Protein AF-A0A7W1I1T2-F1 (afdb_monomer)

Secondary structure (DSSP, 8-state):
---SEEEEEEEEEE-SSEEEEEEEEEEEEETTEEEEEEEEEEEE-SGGGTT-EES-TTS--SHHHHHHH-----EEEEEEEEEEEEEEEETTEEEEEEEEEEEEEE--SSSEEEETTTTEEEESS-EEEEEEEEEEEEEEEETTEEEEEEEEEEEEEETTEEEEEEEEEEEEEEEEESSEETTEET-EEEEEEEEEEE-TTTTT-EEEEEEEE----

Radius of gyration: 18.9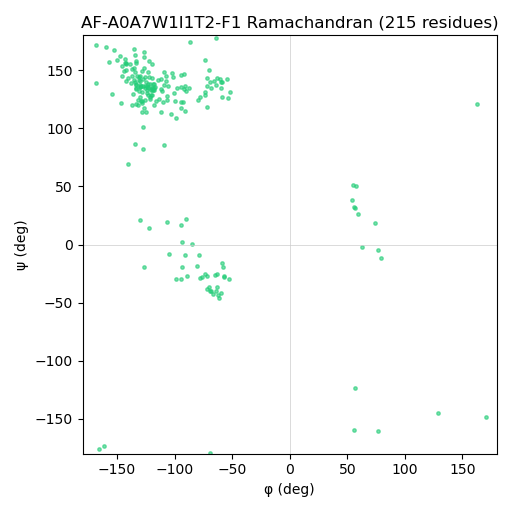3 Å; Cα contacts (8 Å, |Δi|>4): 583; chains: 1; bounding box: 47×33×50 Å

pLDDT: mean 91.53, std 9.18, range [51.97, 98.62]

Structure (mmCIF, N/CA/C/O backbone):
data_AF-A0A7W1I1T2-F1
#
_entry.id   AF-A0A7W1I1T2-F1
#
loop_
_atom_site.group_PDB
_atom_site.id
_atom_site.type_symbol
_atom_site.label_atom_id
_atom_site.label_alt_id
_atom_site.label_comp_id
_atom_site.label_asym_id
_atom_site.label_entity_id
_atom_site.label_seq_id
_atom_site.pdbx_PDB_ins_code
_atom_site.Cartn_x
_atom_site.Cartn_y
_atom_site.Cartn_z
_atom_site.occupancy
_atom_site.B_iso_or_equiv
_atom_site.auth_seq_id
_atom_site.auth_comp_id
_atom_site.auth_asym_id
_atom_site.auth_atom_id
_atom_site.pdbx_PDB_model_num
ATOM 1 N N . MET A 1 1 ? -16.609 -8.086 18.851 1.00 52.53 1 MET A N 1
ATOM 2 C CA . MET A 1 1 ? -15.734 -8.808 17.906 1.00 52.53 1 MET A CA 1
ATOM 3 C C . MET A 1 1 ? -16.597 -9.854 17.217 1.00 52.53 1 MET A C 1
ATOM 5 O O . MET A 1 1 ? -17.562 -10.270 17.841 1.00 52.53 1 MET A O 1
ATOM 9 N N . ARG A 1 2 ? -16.369 -10.168 15.937 1.00 54.84 2 ARG A N 1
ATOM 10 C CA . ARG A 1 2 ? -17.121 -11.233 15.249 1.00 54.84 2 ARG A CA 1
ATOM 11 C C . ARG A 1 2 ? -16.368 -12.558 15.388 1.00 54.84 2 ARG A C 1
ATOM 13 O O . ARG A 1 2 ? -15.137 -12.544 15.439 1.00 54.84 2 ARG A O 1
ATOM 20 N N . ASP A 1 3 ? -17.129 -13.643 15.465 1.00 74.62 3 ASP A N 1
ATOM 21 C CA . ASP A 1 3 ? -16.629 -15.017 15.522 1.00 74.62 3 ASP A CA 1
ATOM 22 C C . ASP A 1 3 ? -15.993 -15.448 14.196 1.00 74.62 3 ASP A C 1
ATOM 24 O O . ASP A 1 3 ? -15.918 -14.667 13.234 1.00 74.62 3 ASP A O 1
ATOM 28 N N . ALA A 1 4 ? -15.524 -16.697 14.167 1.00 84.94 4 ALA A N 1
ATOM 29 C CA . ALA A 1 4 ? -14.904 -17.278 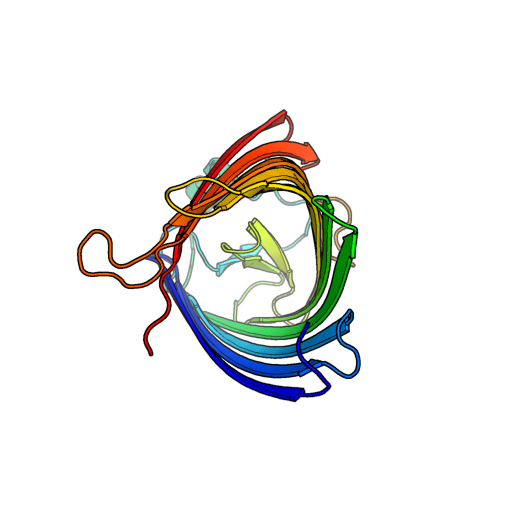12.996 1.00 84.94 4 ALA A CA 1
ATOM 30 C C . ALA A 1 4 ? -15.811 -17.164 11.769 1.00 84.94 4 ALA A C 1
ATOM 32 O O . ALA A 1 4 ? -16.977 -17.561 11.801 1.00 84.94 4 ALA A O 1
ATOM 33 N N . HIS A 1 5 ? -15.288 -16.586 10.692 1.00 89.00 5 HIS A N 1
ATOM 34 C CA . HIS A 1 5 ? -16.058 -16.371 9.475 1.00 89.00 5 HIS A CA 1
ATOM 35 C C . HIS A 1 5 ? -15.186 -16.458 8.232 1.00 89.00 5 HIS A C 1
ATOM 37 O O . HIS A 1 5 ? -13.959 -16.361 8.287 1.00 89.00 5 HIS A O 1
ATOM 43 N N . ILE A 1 6 ? -15.868 -16.643 7.107 1.00 93.50 6 ILE A N 1
ATOM 44 C CA . ILE A 1 6 ? -15.289 -16.616 5.774 1.00 93.50 6 ILE A CA 1
ATOM 45 C C . ILE A 1 6 ? -16.004 -15.513 5.004 1.00 93.50 6 ILE A C 1
ATOM 47 O O . ILE A 1 6 ? -17.233 -15.417 5.034 1.00 93.50 6 ILE A O 1
ATOM 51 N N . ALA A 1 7 ? -15.233 -14.676 4.329 1.00 93.50 7 ALA A N 1
ATOM 52 C CA . ALA A 1 7 ? -15.727 -13.638 3.447 1.00 93.50 7 ALA A CA 1
ATOM 53 C C . ALA A 1 7 ? -15.062 -13.767 2.079 1.00 93.50 7 ALA A C 1
ATOM 55 O O . ALA A 1 7 ? -13.936 -14.240 1.947 1.00 93.50 7 ALA A O 1
ATOM 56 N N . THR A 1 8 ? -15.770 -13.330 1.048 1.00 95.50 8 THR A N 1
ATOM 57 C CA . THR A 1 8 ? -15.224 -13.203 -0.301 1.00 95.50 8 THR A CA 1
ATOM 58 C C . THR A 1 8 ? -15.622 -11.850 -0.855 1.00 95.50 8 THR A C 1
ATOM 60 O O . THR A 1 8 ? -16.606 -11.249 -0.410 1.00 95.50 8 THR A O 1
ATOM 63 N N . GLY A 1 9 ? -14.854 -11.346 -1.810 1.00 94.06 9 GLY A N 1
ATOM 64 C CA . GLY A 1 9 ? -15.190 -10.080 -2.428 1.00 94.06 9 GLY A CA 1
ATOM 65 C C . GLY A 1 9 ? -14.394 -9.781 -3.677 1.00 94.06 9 GLY A C 1
ATOM 66 O O . GLY A 1 9 ? -13.442 -10.474 -4.037 1.00 94.06 9 GLY A O 1
ATOM 67 N N . ILE A 1 10 ? -14.826 -8.706 -4.326 1.00 93.38 10 ILE A N 1
ATOM 68 C CA . ILE A 1 10 ? -14.189 -8.134 -5.503 1.00 93.38 10 ILE A CA 1
ATOM 69 C C . ILE A 1 10 ? -13.757 -6.716 -5.138 1.00 93.38 10 ILE A C 1
ATOM 71 O O . ILE A 1 10 ? -14.481 -5.989 -4.457 1.00 93.38 10 ILE A O 1
ATOM 75 N N . ALA A 1 11 ? -12.564 -6.334 -5.569 1.00 91.12 11 ALA A N 1
ATOM 76 C CA . ALA A 1 11 ? -12.034 -4.987 -5.464 1.00 91.12 11 ALA A CA 1
ATOM 77 C C . ALA A 1 11 ? -11.655 -4.489 -6.857 1.00 91.12 11 ALA A C 1
ATOM 79 O O . ALA A 1 11 ? -11.233 -5.261 -7.712 1.00 91.12 11 ALA A O 1
ATOM 80 N N . ASN A 1 12 ? -11.772 -3.191 -7.094 1.00 90.31 12 ASN A N 1
ATOM 81 C CA . ASN A 1 12 ? -11.319 -2.585 -8.334 1.00 90.31 12 ASN A CA 1
ATOM 82 C C . ASN A 1 12 ? -10.663 -1.236 -8.052 1.00 90.31 12 ASN A C 1
ATOM 84 O O . ASN A 1 12 ? -11.103 -0.483 -7.186 1.00 90.31 12 ASN A O 1
ATOM 88 N N . ALA A 1 13 ? -9.615 -0.933 -8.805 1.00 89.94 13 ALA A N 1
ATOM 89 C CA . ALA A 1 13 ? -8.967 0.365 -8.808 1.00 89.94 13 ALA A CA 1
ATOM 90 C C . ALA A 1 13 ? -8.845 0.833 -10.255 1.00 89.94 13 ALA A C 1
ATOM 92 O O . ALA A 1 13 ? -8.278 0.135 -11.094 1.00 89.94 13 ALA A O 1
ATOM 93 N N . LEU A 1 14 ? -9.392 2.009 -10.542 1.00 90.94 14 LEU A N 1
ATOM 94 C CA . LEU A 1 14 ? -9.257 2.661 -11.834 1.00 90.94 14 LEU A CA 1
ATOM 95 C C . LEU A 1 14 ? -8.541 3.985 -11.616 1.00 90.94 14 LEU A C 1
ATOM 97 O O . LEU A 1 14 ? -9.015 4.846 -10.876 1.00 90.94 14 LEU A O 1
ATOM 101 N N . THR A 1 15 ? -7.396 4.131 -12.261 1.00 86.88 15 THR A N 1
ATOM 102 C CA . THR A 1 15 ? -6.656 5.382 -12.325 1.00 86.88 15 THR A CA 1
ATOM 103 C C . THR A 1 15 ? -6.380 5.706 -13.786 1.00 86.88 15 THR A C 1
ATOM 105 O O . THR A 1 15 ? -6.477 4.830 -14.648 1.00 86.88 15 THR A O 1
ATOM 108 N N . PRO A 1 16 ? -5.978 6.945 -14.095 1.00 86.06 16 PRO A N 1
ATOM 109 C CA . PRO A 1 16 ? -5.529 7.268 -15.437 1.00 86.06 16 PRO A CA 1
ATOM 110 C C . PRO A 1 16 ? -4.347 6.423 -15.930 1.00 86.06 16 PRO A C 1
ATOM 112 O O . PRO A 1 16 ? -4.150 6.389 -17.134 1.00 86.06 16 PRO A O 1
ATOM 115 N N . ALA A 1 17 ? -3.579 5.767 -15.046 1.00 84.88 17 ALA A N 1
ATOM 116 C CA . ALA A 1 17 ? -2.405 4.946 -15.374 1.00 84.88 17 ALA A CA 1
ATOM 117 C C . ALA A 1 17 ? -2.717 3.444 -15.532 1.00 84.88 17 ALA A C 1
ATOM 119 O O . ALA A 1 17 ? -2.029 2.741 -16.278 1.00 84.88 17 ALA A O 1
ATOM 120 N N . GLN A 1 18 ? -3.732 2.937 -14.823 1.00 90.81 18 GLN A N 1
ATOM 121 C CA . GLN A 1 18 ? -4.077 1.516 -14.832 1.00 90.81 18 GLN A CA 1
ATOM 122 C C . GLN A 1 18 ? -5.531 1.234 -14.437 1.00 90.81 18 GLN A C 1
ATOM 124 O O . GLN A 1 18 ? -6.149 1.973 -13.669 1.00 90.81 18 GLN A O 1
ATOM 129 N N . ALA A 1 19 ? -6.030 0.081 -14.878 1.00 93.44 19 ALA A N 1
ATOM 130 C CA . ALA A 1 19 ? -7.180 -0.594 -14.292 1.00 93.44 19 ALA A CA 1
ATOM 131 C C . ALA A 1 19 ? -6.726 -1.883 -13.602 1.00 93.44 19 ALA A C 1
ATOM 133 O O . ALA A 1 19 ? -6.024 -2.695 -14.198 1.00 93.44 19 ALA A O 1
ATOM 134 N N . ARG A 1 20 ? -7.167 -2.100 -12.365 1.00 94.25 20 ARG A N 1
ATOM 135 C CA . ARG A 1 20 ? -6.939 -3.318 -11.584 1.00 94.25 20 ARG A CA 1
ATOM 136 C C . ARG A 1 20 ? -8.271 -3.860 -11.103 1.00 94.25 20 ARG A C 1
ATOM 138 O O . ARG A 1 20 ? -9.092 -3.097 -10.595 1.00 94.25 20 ARG A O 1
ATOM 145 N N . VAL A 1 21 ? -8.471 -5.164 -11.242 1.00 95.75 21 VAL A N 1
ATOM 146 C CA . VAL A 1 21 ? -9.645 -5.875 -10.725 1.00 95.75 21 VAL A CA 1
ATOM 147 C C . VAL A 1 21 ? -9.138 -7.073 -9.949 1.00 95.75 21 VAL A C 1
ATOM 149 O O . VAL A 1 21 ? -8.340 -7.836 -10.470 1.00 95.75 21 VAL A O 1
ATOM 152 N N . GLY A 1 22 ? -9.573 -7.209 -8.706 1.00 94.75 22 GLY A N 1
ATOM 153 C CA . GLY A 1 22 ? -9.071 -8.183 -7.758 1.00 94.75 22 GLY A CA 1
ATOM 154 C C . GLY A 1 22 ? -10.178 -9.016 -7.150 1.00 94.75 22 GLY A C 1
ATOM 155 O O . GLY A 1 22 ? -11.211 -8.475 -6.764 1.00 94.75 22 GLY A O 1
ATOM 156 N N . GLY A 1 23 ? -9.962 -10.321 -7.047 1.00 97.44 23 GLY A N 1
ATOM 157 C CA . GLY A 1 23 ? -10.802 -11.228 -6.270 1.00 97.44 23 GLY A CA 1
ATOM 158 C C . GLY A 1 23 ? -10.067 -11.664 -5.011 1.00 97.44 23 GLY A C 1
ATOM 159 O O . GLY A 1 23 ? -8.860 -11.909 -5.056 1.00 97.44 23 GLY A O 1
ATOM 160 N N . TRP A 1 24 ? -10.775 -11.771 -3.890 1.00 98.12 24 TRP A N 1
ATOM 161 C CA . TRP A 1 24 ? -10.174 -12.205 -2.632 1.00 98.12 24 TRP A CA 1
ATOM 162 C C . TRP A 1 24 ? -11.097 -13.095 -1.804 1.00 98.12 24 TRP A C 1
ATOM 164 O O . TRP A 1 24 ? -12.326 -13.027 -1.891 1.00 98.12 24 TRP A O 1
ATOM 174 N N . VAL A 1 25 ? -10.459 -13.907 -0.966 1.00 97.62 25 VAL A N 1
ATOM 175 C CA . VAL A 1 25 ? -11.069 -14.705 0.096 1.00 97.62 25 VAL A CA 1
ATOM 176 C C . VAL A 1 25 ? -10.396 -14.318 1.405 1.00 97.62 25 VAL A C 1
ATOM 178 O O . VAL A 1 25 ? -9.177 -14.180 1.468 1.00 97.62 25 VAL A O 1
ATOM 181 N N . GLU A 1 26 ? -11.185 -14.124 2.450 1.00 97.38 26 GLU A N 1
ATOM 182 C CA . GLU A 1 26 ? -10.720 -13.824 3.797 1.00 97.38 26 GLU A CA 1
ATOM 183 C C . GLU A 1 26 ? -11.283 -14.855 4.762 1.00 97.38 26 GLU A C 1
ATOM 185 O O . GLU A 1 26 ? -12.475 -15.159 4.737 1.00 97.38 26 GLU A O 1
ATOM 190 N N . VAL A 1 27 ? -10.414 -15.389 5.612 1.00 96.62 27 VAL A N 1
ATOM 191 C CA . VAL A 1 27 ? -10.786 -16.275 6.708 1.00 96.62 27 VAL A CA 1
ATOM 192 C C . VAL A 1 27 ? -10.332 -15.627 8.001 1.00 96.62 27 VAL A C 1
ATOM 194 O O . VAL A 1 27 ? -9.163 -15.273 8.149 1.00 96.62 27 VAL A O 1
ATOM 197 N N . SER A 1 28 ? -11.244 -15.517 8.955 1.00 95.44 28 SER A N 1
ATOM 198 C CA . SER A 1 28 ? -10.946 -15.036 10.299 1.00 95.44 28 SER A CA 1
ATOM 199 C C . SER A 1 28 ? -11.047 -16.206 11.263 1.00 95.44 28 SER A C 1
ATOM 201 O O . SER A 1 28 ? -12.119 -16.421 11.815 1.00 95.44 28 SER A O 1
ATOM 203 N N . PRO A 1 29 ? -9.998 -17.021 11.461 1.00 88.19 29 PRO A N 1
ATOM 204 C CA . PRO A 1 29 ? -10.074 -18.166 12.372 1.00 88.19 29 PRO A CA 1
ATOM 205 C C . PRO A 1 29 ? -10.285 -17.739 13.831 1.00 88.19 29 PRO A C 1
ATOM 207 O O . PRO A 1 29 ? -10.842 -18.490 14.626 1.00 88.19 29 PRO A O 1
ATOM 210 N N . LEU A 1 30 ? -9.841 -16.528 14.182 1.00 90.62 30 LEU A N 1
ATOM 211 C CA . LEU A 1 30 ? -9.947 -15.935 15.510 1.00 90.62 30 LEU A CA 1
ATOM 212 C C . LEU A 1 30 ? -10.403 -14.483 15.370 1.00 90.62 30 LEU A C 1
ATOM 214 O O . LEU A 1 30 ? -10.044 -13.806 14.414 1.00 90.62 30 LEU A O 1
ATOM 218 N N . SER A 1 31 ? -11.091 -13.940 16.374 1.00 88.56 31 SER A N 1
ATOM 219 C CA . SER A 1 31 ? -11.519 -12.531 16.376 1.00 88.56 31 SER A CA 1
ATOM 220 C C . SER A 1 31 ? -10.387 -11.495 16.259 1.00 88.56 31 SER A C 1
ATOM 222 O O . SER A 1 31 ? -10.660 -10.318 16.012 1.00 88.56 31 SER A O 1
ATOM 224 N N . ILE A 1 32 ? -9.141 -11.912 16.494 1.00 93.31 32 ILE A N 1
ATOM 225 C CA . ILE A 1 32 ? -7.938 -11.070 16.460 1.00 93.31 32 ILE A CA 1
ATOM 226 C C . ILE A 1 32 ? -7.087 -11.282 15.206 1.00 93.31 32 ILE A C 1
ATOM 228 O O . ILE A 1 32 ? -6.125 -10.542 15.024 1.00 93.31 32 ILE A O 1
ATOM 232 N N . LEU A 1 33 ? -7.392 -12.285 14.378 1.00 95.88 33 LEU A N 1
ATOM 233 C CA . LEU A 1 33 ? -6.585 -12.663 13.223 1.00 95.88 33 LEU A CA 1
ATOM 234 C C . LEU A 1 33 ? -7.484 -12.859 12.008 1.00 95.88 33 LEU A C 1
ATOM 236 O O . LEU A 1 33 ? -8.317 -13.762 12.001 1.00 95.88 33 LEU A O 1
ATOM 240 N N . ASP A 1 34 ? -7.220 -12.081 10.966 1.00 96.81 34 ASP A N 1
ATOM 241 C CA . ASP A 1 34 ? -7.758 -12.321 9.632 1.00 96.81 34 ASP A CA 1
ATOM 242 C C . ASP A 1 34 ? -6.628 -12.724 8.698 1.00 96.81 34 ASP A C 1
ATOM 244 O O . ASP A 1 34 ? -5.526 -12.184 8.779 1.00 96.81 34 ASP A O 1
ATOM 248 N N . ILE A 1 35 ? -6.901 -13.646 7.788 1.00 97.88 35 ILE A N 1
ATOM 249 C CA . ILE A 1 35 ? -5.985 -14.039 6.724 1.00 97.88 35 ILE A CA 1
ATOM 250 C C . ILE A 1 35 ? -6.728 -13.857 5.412 1.00 97.88 35 ILE A C 1
ATOM 252 O O . ILE A 1 35 ? -7.698 -14.565 5.137 1.00 97.88 35 ILE A O 1
ATOM 256 N N . ARG A 1 36 ? -6.266 -12.912 4.594 1.00 98.00 36 ARG A N 1
ATOM 257 C CA . ARG A 1 36 ? -6.806 -12.674 3.256 1.00 98.00 36 ARG A CA 1
ATOM 258 C C . ARG A 1 36 ? -5.853 -13.194 2.195 1.00 98.00 36 ARG A C 1
ATOM 260 O O . ARG A 1 36 ? -4.659 -12.950 2.281 1.00 98.00 36 ARG A O 1
ATOM 267 N N . ALA A 1 37 ? -6.371 -13.859 1.176 1.00 98.44 37 ALA A N 1
ATOM 268 C CA . ALA A 1 37 ? -5.626 -14.207 -0.024 1.00 98.44 37 ALA A CA 1
ATOM 269 C C . ALA A 1 37 ? -6.369 -13.689 -1.253 1.00 98.44 37 ALA A C 1
ATOM 271 O O . ALA A 1 37 ? -7.603 -13.679 -1.277 1.00 98.44 37 ALA A O 1
ATOM 272 N N . GLY A 1 38 ? -5.635 -13.250 -2.270 1.00 97.88 38 GLY A N 1
ATOM 273 C CA . GLY A 1 38 ? -6.258 -12.688 -3.461 1.00 97.88 38 GLY A CA 1
ATOM 274 C C . GLY A 1 38 ? -5.372 -12.675 -4.692 1.00 97.88 38 GLY A C 1
ATOM 275 O O . GLY A 1 38 ? -4.170 -12.950 -4.637 1.00 97.88 38 GLY A O 1
ATOM 276 N N . VAL A 1 39 ? -6.011 -12.354 -5.812 1.00 97.81 39 VAL A N 1
ATOM 277 C CA . VAL A 1 39 ? -5.385 -12.184 -7.121 1.00 97.81 39 VAL A CA 1
ATOM 278 C C . VAL A 1 39 ? -5.940 -10.935 -7.791 1.00 97.81 39 VAL A C 1
ATOM 280 O O . VAL A 1 39 ? -7.154 -10.774 -7.890 1.00 97.81 39 VAL A O 1
ATOM 283 N N . ASP A 1 40 ? -5.040 -10.083 -8.275 1.00 95.94 40 ASP A N 1
ATOM 284 C CA . ASP A 1 40 ? -5.332 -8.771 -8.840 1.00 95.94 40 ASP A CA 1
ATOM 285 C C . ASP A 1 40 ? -4.695 -8.618 -10.236 1.00 95.94 40 ASP A C 1
ATOM 287 O O . ASP A 1 40 ? -3.600 -8.053 -10.375 1.00 95.94 40 ASP A O 1
ATOM 291 N N . PRO A 1 41 ? -5.335 -9.118 -11.309 1.00 96.31 41 PRO A N 1
ATOM 292 C CA . PRO A 1 41 ? -4.967 -8.741 -12.667 1.00 96.31 41 PRO A CA 1
ATOM 293 C C . PRO A 1 41 ? -5.085 -7.225 -12.884 1.00 96.31 41 PRO A C 1
ATOM 295 O O . PRO A 1 41 ? -6.021 -6.561 -12.430 1.00 96.31 41 PRO A O 1
ATOM 298 N N . SER A 1 42 ? -4.115 -6.679 -13.612 1.00 94.44 42 SER A N 1
ATOM 299 C CA . SER A 1 42 ? -3.975 -5.254 -13.904 1.00 94.44 42 SER A CA 1
ATOM 300 C C . SER A 1 42 ? -3.691 -5.034 -15.387 1.00 94.44 42 SER A C 1
ATOM 302 O O . SER A 1 42 ? -2.875 -5.734 -15.985 1.00 94.44 42 SER A O 1
ATOM 304 N N . ALA A 1 43 ? -4.345 -4.041 -15.976 1.00 93.44 43 ALA A N 1
ATOM 305 C CA . ALA A 1 43 ? -4.042 -3.504 -17.292 1.00 93.44 43 ALA A CA 1
ATOM 306 C C . ALA A 1 43 ? -3.450 -2.103 -17.123 1.00 93.44 43 ALA A C 1
ATOM 308 O O . ALA A 1 43 ? -4.080 -1.225 -16.536 1.00 93.44 43 ALA A O 1
ATOM 309 N N . TYR A 1 44 ? -2.247 -1.902 -17.648 1.00 91.12 44 TYR A N 1
ATOM 310 C CA . TYR A 1 44 ? -1.543 -0.625 -17.636 1.00 91.12 44 TYR A CA 1
ATOM 311 C C . TYR A 1 44 ? -1.749 0.072 -18.973 1.00 91.12 44 TYR A C 1
ATOM 313 O O . TYR A 1 44 ? -1.622 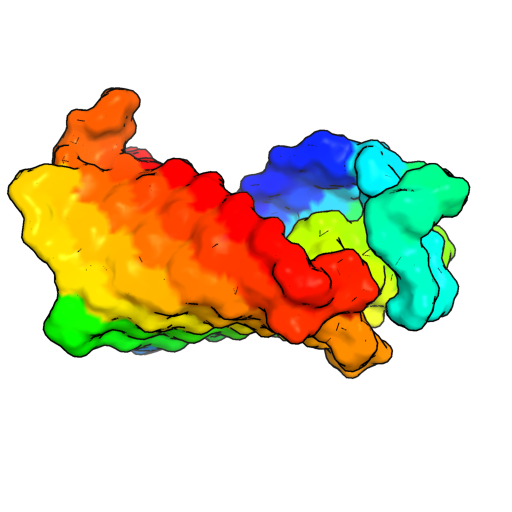-0.551 -20.030 1.00 91.12 44 TYR A O 1
ATOM 321 N N . PHE A 1 45 ? -2.057 1.364 -18.931 1.00 89.19 45 PHE A N 1
ATOM 322 C CA . PHE A 1 45 ? -2.399 2.131 -20.129 1.00 89.19 45 PHE A CA 1
ATOM 323 C C . PHE A 1 45 ? -1.181 2.796 -20.792 1.00 89.19 45 PHE A C 1
ATOM 325 O O . PHE A 1 45 ? -1.302 3.311 -21.898 1.00 89.19 45 PHE A O 1
ATOM 332 N N . GLY A 1 46 ? -0.008 2.776 -20.144 1.00 79.12 46 GLY A N 1
ATOM 333 C CA . GLY A 1 46 ? 1.215 3.452 -20.609 1.00 79.12 46 GLY A CA 1
ATOM 334 C C . GLY A 1 46 ? 1.220 4.971 -20.381 1.00 79.12 46 GLY A C 1
ATOM 335 O O . GLY A 1 46 ? 2.224 5.638 -20.606 1.00 79.12 46 GLY A O 1
ATOM 336 N N . THR A 1 47 ? 0.116 5.529 -19.895 1.00 79.06 47 THR A N 1
ATOM 337 C CA . THR A 1 47 ? -0.017 6.912 -19.422 1.00 79.06 47 THR A CA 1
ATOM 338 C C . THR A 1 47 ? 0.752 7.116 -18.109 1.00 79.06 47 THR A C 1
ATOM 340 O O . THR A 1 47 ? 0.903 6.188 -17.314 1.00 79.06 47 THR A O 1
ATOM 343 N N . PHE A 1 48 ? 1.240 8.339 -17.863 1.00 72.81 48 PHE A N 1
ATOM 344 C CA . PHE A 1 48 ? 2.043 8.698 -16.672 1.00 72.81 48 PHE A CA 1
ATOM 345 C C . PHE A 1 48 ? 3.300 7.839 -16.467 1.00 72.81 48 PHE A C 1
ATOM 347 O O . PHE A 1 48 ? 3.704 7.558 -15.337 1.00 72.81 48 PHE A O 1
ATOM 354 N N . ASN A 1 49 ? 3.896 7.394 -17.572 1.00 78.94 49 ASN A N 1
ATOM 355 C CA . ASN A 1 49 ? 5.070 6.534 -17.585 1.00 78.94 49 ASN 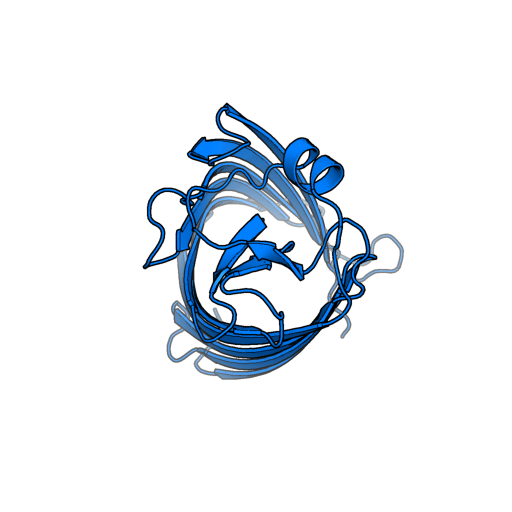A CA 1
ATOM 356 C C . ASN A 1 49 ? 4.900 5.210 -16.808 1.00 78.94 49 ASN A C 1
ATOM 358 O O . ASN A 1 49 ? 5.843 4.670 -16.233 1.00 78.94 49 ASN A O 1
ATOM 362 N N . ALA A 1 50 ? 3.674 4.675 -16.778 1.00 70.88 50 ALA A N 1
ATOM 363 C CA . ALA A 1 50 ? 3.386 3.372 -16.188 1.00 70.88 50 ALA A CA 1
ATOM 364 C C . ALA A 1 50 ? 3.939 2.224 -17.053 1.00 70.88 50 ALA A C 1
ATOM 366 O O . ALA A 1 50 ? 3.888 2.291 -18.281 1.00 70.88 50 ALA A O 1
ATOM 367 N N . LEU A 1 51 ? 4.428 1.154 -16.410 1.00 79.50 51 LEU A N 1
ATOM 368 C CA . LEU A 1 51 ? 5.018 -0.021 -17.075 1.00 79.50 51 LEU A CA 1
ATOM 369 C C . LEU A 1 51 ? 6.235 0.318 -17.961 1.00 79.50 51 LEU A C 1
ATOM 371 O O . LEU A 1 51 ? 6.552 -0.383 -18.919 1.00 79.50 51 LEU A O 1
ATOM 375 N N . GLN A 1 52 ? 6.934 1.406 -17.644 1.00 86.12 52 GLN A N 1
ATOM 376 C CA . GLN A 1 52 ? 8.237 1.710 -18.224 1.00 86.12 52 GLN A CA 1
ATOM 377 C C . GLN A 1 52 ? 9.258 0.658 -17.786 1.00 86.12 52 GLN A C 1
ATOM 379 O O . GLN A 1 52 ? 9.212 0.198 -16.643 1.00 86.12 52 GLN A O 1
ATOM 384 N N . SER A 1 53 ? 10.141 0.261 -18.703 1.00 88.75 53 SER A N 1
ATOM 385 C CA . SER A 1 53 ? 11.105 -0.810 -18.466 1.00 88.75 53 SER A CA 1
ATOM 386 C C . SER A 1 53 ? 12.464 -0.316 -17.981 1.00 88.75 53 SER A C 1
ATOM 388 O O . SER A 1 53 ? 12.950 0.737 -18.403 1.00 88.75 53 SER A O 1
ATOM 390 N N . PHE A 1 54 ? 13.068 -1.133 -17.124 1.00 91.25 54 PHE A N 1
ATOM 391 C CA . PHE A 1 54 ? 14.385 -0.942 -16.525 1.00 91.25 54 PHE A CA 1
ATOM 392 C C . PHE A 1 54 ? 15.176 -2.253 -16.635 1.00 91.25 54 PHE A C 1
ATOM 394 O O . PHE A 1 54 ? 14.591 -3.327 -16.805 1.00 91.25 54 PHE A O 1
ATOM 401 N N . GLU A 1 55 ? 16.495 -2.158 -16.561 1.00 92.81 55 GLU A N 1
ATOM 402 C CA . GLU A 1 55 ? 17.445 -3.269 -16.624 1.00 92.81 55 GLU A CA 1
ATOM 403 C C . GLU A 1 55 ? 17.911 -3.702 -15.220 1.00 92.81 55 GLU A C 1
ATOM 405 O O . GLU A 1 55 ? 18.224 -4.876 -15.013 1.00 92.81 55 GLU A O 1
ATOM 410 N N . ARG A 1 56 ? 17.962 -2.778 -14.247 1.00 91.81 56 ARG A N 1
ATOM 411 C CA . ARG A 1 56 ? 18.491 -2.991 -12.887 1.00 91.81 56 ARG A CA 1
ATOM 412 C C . ARG A 1 56 ? 17.674 -2.252 -11.817 1.00 91.81 56 ARG A C 1
ATOM 414 O O . ARG A 1 56 ? 17.015 -1.257 -12.101 1.00 91.81 56 ARG A O 1
ATOM 421 N N . TYR A 1 57 ? 17.743 -2.735 -10.574 1.00 92.81 57 TYR A N 1
ATOM 422 C CA . TYR A 1 57 ? 16.989 -2.176 -9.443 1.00 92.81 57 TYR A CA 1
ATOM 423 C C . TYR A 1 57 ? 17.520 -0.835 -8.935 1.00 92.81 57 TYR A C 1
ATOM 425 O O . TYR A 1 57 ? 16.746 -0.070 -8.365 1.00 92.81 57 TYR A O 1
ATOM 433 N N . ASP A 1 58 ? 18.808 -0.569 -9.150 1.00 90.50 58 ASP A N 1
ATOM 434 C CA . ASP A 1 58 ? 19.516 0.648 -8.748 1.00 90.50 58 ASP A CA 1
ATOM 435 C C . ASP A 1 58 ? 19.375 1.784 -9.773 1.00 90.50 58 ASP A C 1
ATOM 437 O O . ASP A 1 58 ? 19.953 2.857 -9.599 1.00 90.50 58 ASP A O 1
ATOM 441 N N . GLU A 1 59 ? 18.647 1.556 -10.870 1.00 91.50 59 GLU A N 1
ATOM 442 C CA . GLU A 1 59 ? 18.384 2.608 -11.841 1.00 91.50 59 GLU A CA 1
ATOM 443 C C . GLU A 1 59 ? 17.455 3.674 -11.255 1.00 91.50 59 GLU A C 1
ATOM 445 O O . GLU A 1 59 ? 16.418 3.325 -10.694 1.00 91.50 59 GLU A O 1
ATOM 450 N N . PRO A 1 60 ? 17.761 4.969 -11.439 1.00 90.12 60 PRO A N 1
ATOM 451 C CA . PRO A 1 60 ? 16.869 6.040 -11.019 1.00 90.12 60 PRO A CA 1
ATOM 452 C C . PRO A 1 60 ? 15.493 5.925 -11.697 1.00 90.12 60 PRO A C 1
ATOM 454 O O . PRO A 1 60 ? 15.390 5.797 -12.922 1.00 90.12 60 PRO A O 1
ATOM 457 N N . PHE A 1 61 ? 14.431 5.922 -10.889 1.00 90.44 61 PHE A N 1
ATOM 458 C CA . PHE A 1 61 ? 13.037 5.776 -11.331 1.00 90.44 61 PHE A CA 1
ATOM 459 C C . PHE A 1 61 ? 12.119 6.850 -10.736 1.00 90.44 61 PHE A C 1
ATOM 461 O O . PHE A 1 61 ? 10.891 6.676 -10.683 1.00 90.44 61 PHE A O 1
ATOM 468 N N . ASP A 1 62 ? 12.694 7.970 -10.292 1.00 89.44 62 ASP A N 1
ATOM 469 C CA . ASP A 1 62 ? 11.899 9.095 -9.828 1.00 89.44 62 ASP A CA 1
ATOM 470 C C . ASP A 1 62 ? 11.046 9.683 -10.969 1.00 89.44 62 ASP A C 1
ATOM 472 O O . ASP A 1 62 ? 11.016 9.189 -12.101 1.00 89.44 62 ASP A O 1
ATOM 476 N N . LYS A 1 63 ? 10.232 10.692 -10.661 1.00 87.25 63 LYS A N 1
ATOM 477 C CA . LYS A 1 63 ? 9.342 11.255 -11.676 1.00 87.25 63 LYS A CA 1
ATOM 478 C C . LYS A 1 63 ? 10.123 11.855 -12.851 1.00 87.25 63 LYS A C 1
ATOM 480 O O . LYS A 1 63 ? 9.741 11.606 -13.994 1.00 87.25 63 LYS A O 1
ATOM 485 N N . ASP A 1 64 ? 11.160 12.631 -12.570 1.00 88.6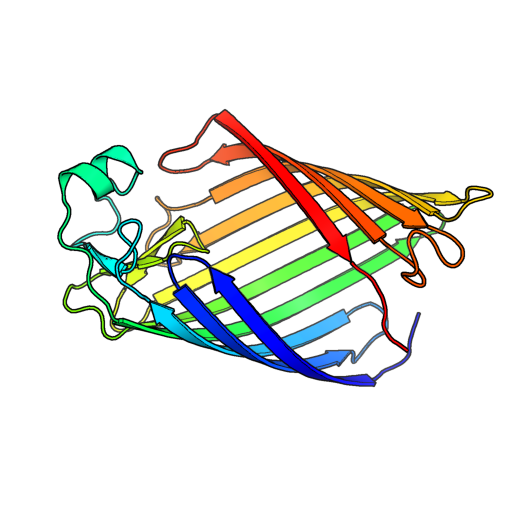9 64 ASP A N 1
ATOM 486 C CA . ASP A 1 64 ? 11.879 13.394 -13.583 1.00 88.69 64 ASP A CA 1
ATOM 487 C C . ASP A 1 64 ? 12.702 12.443 -14.467 1.00 88.69 64 ASP A C 1
ATOM 489 O O . ASP A 1 64 ? 12.686 12.575 -15.693 1.00 88.69 64 ASP A O 1
ATOM 493 N N . ASP A 1 65 ? 13.300 11.400 -13.880 1.00 89.31 65 ASP A N 1
ATOM 494 C CA . ASP A 1 65 ? 13.998 10.336 -14.612 1.00 89.31 65 ASP A CA 1
ATOM 495 C C . ASP A 1 65 ? 13.065 9.553 -15.539 1.00 89.31 65 ASP A C 1
ATOM 497 O O . ASP A 1 65 ? 13.395 9.260 -16.696 1.00 89.31 65 ASP A O 1
ATOM 501 N N . ARG A 1 66 ? 11.867 9.211 -15.048 1.00 89.38 66 ARG A N 1
ATOM 502 C CA . ARG A 1 66 ? 10.863 8.487 -15.838 1.00 89.38 66 ARG A CA 1
ATOM 503 C C . ARG A 1 66 ? 10.342 9.329 -16.992 1.00 89.38 66 ARG A C 1
ATOM 505 O O . ARG A 1 66 ? 10.222 8.814 -18.110 1.00 89.38 66 ARG A O 1
ATOM 512 N N . ASP A 1 67 ? 10.074 10.606 -16.733 1.00 87.25 67 ASP A N 1
ATOM 513 C CA . ASP A 1 67 ? 9.628 11.571 -17.736 1.00 87.25 67 ASP A CA 1
ATOM 514 C C . ASP A 1 67 ? 10.711 11.793 -18.808 1.00 87.25 67 ASP A C 1
ATOM 516 O O . ASP A 1 67 ? 10.389 11.802 -19.998 1.00 87.25 67 ASP A O 1
ATOM 520 N N . ALA A 1 68 ? 11.990 11.862 -18.419 1.00 87.12 68 ALA A N 1
ATOM 521 C CA . ALA A 1 68 ? 13.118 11.997 -19.342 1.00 87.12 68 ALA A CA 1
ATOM 522 C C . ALA A 1 68 ? 13.372 10.735 -20.186 1.00 87.12 68 ALA A C 1
ATOM 524 O O . ALA A 1 68 ? 13.664 10.834 -21.379 1.00 87.12 68 ALA A O 1
ATOM 525 N N . ARG A 1 69 ? 13.248 9.538 -19.595 1.00 87.00 69 ARG A N 1
ATOM 526 C CA . ARG A 1 69 ? 13.460 8.260 -20.300 1.00 87.00 69 ARG A CA 1
ATOM 527 C C . ARG A 1 69 ? 12.350 7.967 -21.314 1.00 87.00 69 ARG A C 1
ATOM 529 O O . ARG A 1 69 ? 12.622 7.406 -22.376 1.00 87.00 69 ARG A O 1
ATOM 536 N N . GLY A 1 70 ? 11.102 8.318 -20.998 1.00 80.12 70 GLY A N 1
ATOM 537 C CA . GLY A 1 70 ? 9.938 8.043 -21.843 1.00 80.12 70 GLY A CA 1
ATOM 538 C C . GLY A 1 70 ? 9.757 6.557 -22.198 1.00 80.12 70 GLY A C 1
ATOM 539 O O . GLY A 1 70 ? 10.250 5.650 -21.528 1.00 80.12 70 GLY A O 1
ATOM 540 N N . GLY A 1 71 ? 9.013 6.272 -23.269 1.00 75.75 71 GLY A N 1
ATOM 541 C CA . GLY A 1 71 ? 8.895 4.902 -23.789 1.00 75.75 71 GLY A CA 1
ATOM 542 C C . GLY A 1 71 ? 8.013 3.959 -22.963 1.00 75.75 71 GLY A C 1
ATOM 543 O O . GLY A 1 71 ? 8.100 2.741 -23.136 1.00 75.75 71 GLY A O 1
ATOM 544 N N . ALA A 1 72 ? 7.149 4.494 -22.101 1.00 80.69 72 ALA A N 1
ATOM 545 C CA . ALA A 1 72 ? 6.128 3.710 -21.422 1.00 80.69 72 ALA A CA 1
ATOM 546 C C . ALA A 1 72 ? 5.159 3.056 -22.411 1.00 80.69 72 ALA A C 1
ATOM 548 O O . ALA A 1 72 ? 4.810 3.621 -23.452 1.00 80.69 72 ALA A O 1
ATOM 549 N N . LYS A 1 73 ? 4.749 1.826 -22.099 1.00 82.25 73 LYS A N 1
ATOM 550 C CA . LYS A 1 73 ? 3.919 1.008 -22.987 1.00 82.25 73 LYS A CA 1
ATOM 551 C C . LYS A 1 73 ? 2.711 0.480 -22.246 1.00 82.25 73 LYS A C 1
ATOM 553 O O . LYS A 1 73 ? 2.761 0.203 -21.052 1.00 82.25 73 LYS A O 1
ATOM 558 N N . ALA A 1 74 ? 1.628 0.294 -22.989 1.00 88.44 74 ALA A N 1
ATOM 559 C CA . ALA A 1 74 ? 0.510 -0.478 -22.487 1.00 88.44 74 ALA A CA 1
ATOM 560 C C . ALA A 1 74 ? 0.951 -1.927 -22.234 1.00 88.44 74 ALA A C 1
ATOM 562 O O . ALA A 1 74 ? 1.737 -2.501 -22.994 1.00 88.44 74 ALA A O 1
ATOM 563 N N . GLY A 1 75 ? 0.422 -2.518 -21.171 1.00 91.50 75 GLY A N 1
ATOM 564 C CA . GLY A 1 75 ? 0.808 -3.851 -20.738 1.00 91.50 75 GLY A CA 1
ATOM 565 C C . GLY A 1 75 ? -0.169 -4.428 -19.731 1.00 91.50 75 GLY A C 1
ATOM 566 O O . GLY A 1 75 ? -1.218 -3.854 -19.434 1.00 91.50 75 GLY A O 1
ATOM 567 N N . ARG A 1 76 ? 0.164 -5.603 -19.221 1.00 94.19 76 ARG A N 1
ATOM 568 C CA . ARG A 1 76 ? -0.617 -6.339 -18.238 1.00 94.19 76 ARG A CA 1
ATOM 569 C C . ARG A 1 76 ? 0.313 -6.866 -17.167 1.00 94.19 76 ARG A C 1
ATOM 571 O O . ARG A 1 76 ? 1.396 -7.354 -17.469 1.00 94.19 76 ARG A O 1
ATOM 578 N N . GLY A 1 77 ? -0.163 -6.820 -15.937 1.00 94.38 77 GLY A N 1
ATOM 579 C CA . GLY A 1 77 ? 0.473 -7.476 -14.812 1.00 94.38 77 GLY A CA 1
ATOM 580 C C . GLY A 1 77 ? -0.554 -8.195 -13.967 1.00 94.38 77 GLY A C 1
ATOM 581 O O . GLY A 1 77 ? -1.761 -8.022 -14.136 1.00 94.38 77 GLY A O 1
ATOM 582 N N . ALA A 1 78 ? -0.076 -9.020 -13.059 1.00 95.94 78 ALA A N 1
ATOM 583 C CA . ALA A 1 78 ? -0.902 -9.639 -12.051 1.00 95.94 78 ALA A CA 1
ATOM 584 C C . ALA A 1 78 ? -0.127 -9.693 -10.748 1.00 95.94 78 ALA A C 1
ATOM 586 O O . ALA A 1 78 ? 1.072 -9.985 -10.728 1.00 95.94 78 ALA A O 1
ATOM 587 N N . ARG A 1 79 ? -0.856 -9.442 -9.668 1.00 96.38 79 ARG A N 1
ATOM 588 C CA . ARG A 1 79 ? -0.395 -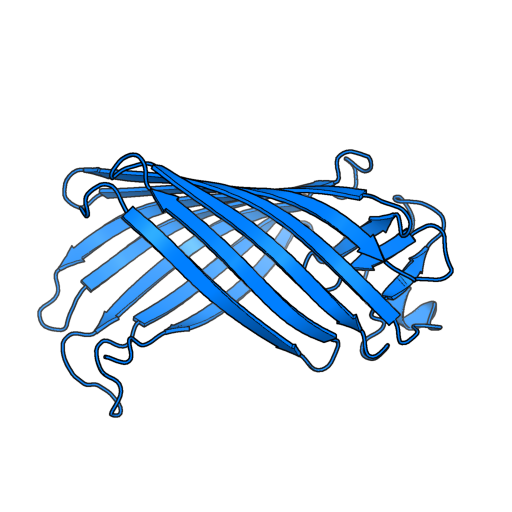9.685 -8.314 1.00 96.38 79 ARG A CA 1
ATOM 589 C C . ARG A 1 79 ? -1.198 -10.821 -7.711 1.00 96.38 79 ARG A C 1
ATOM 591 O O . ARG A 1 79 ? -2.421 -10.786 -7.759 1.00 96.38 79 ARG A O 1
ATOM 598 N N . THR A 1 80 ? -0.539 -11.772 -7.074 1.00 98.25 80 THR A N 1
ATOM 599 C CA . THR A 1 80 ? -1.168 -12.642 -6.069 1.00 98.25 80 THR A CA 1
ATOM 600 C C . THR A 1 80 ? -0.639 -12.274 -4.698 1.00 98.25 80 THR A C 1
ATOM 602 O O . THR A 1 80 ? 0.515 -11.856 -4.595 1.00 98.25 80 THR A O 1
ATOM 605 N N . TYR A 1 81 ? -1.443 -12.413 -3.648 1.00 98.44 81 TYR A N 1
ATOM 606 C CA . TYR A 1 81 ? -0.999 -12.048 -2.306 1.00 98.44 81 TYR A CA 1
ATOM 607 C C . TYR A 1 81 ? -1.641 -12.876 -1.197 1.00 98.44 81 TYR A C 1
ATOM 609 O O . TYR A 1 81 ? -2.726 -13.437 -1.363 1.00 98.44 81 TYR A O 1
ATOM 617 N N . VAL A 1 82 ? -0.968 -12.885 -0.045 1.00 98.56 82 VAL A N 1
ATOM 618 C CA . VAL A 1 82 ? -1.495 -13.336 1.247 1.00 98.56 82 VAL A CA 1
ATOM 619 C C . VAL A 1 82 ? -1.249 -12.239 2.280 1.00 98.56 82 VAL A C 1
ATOM 621 O O . VAL A 1 82 ? -0.145 -11.713 2.380 1.00 98.56 82 VAL A O 1
ATOM 624 N N . ALA A 1 83 ? -2.280 -11.891 3.040 1.00 98.44 83 ALA A N 1
ATOM 625 C CA . ALA A 1 83 ? -2.314 -10.749 3.937 1.00 98.44 83 ALA A CA 1
ATOM 626 C C . ALA A 1 83 ? -2.896 -11.125 5.310 1.00 98.44 83 ALA A C 1
ATOM 628 O O . ALA A 1 83 ? -4.106 -10.991 5.527 1.00 98.44 83 ALA A O 1
ATOM 629 N N . PRO A 1 84 ? -2.073 -11.618 6.252 1.00 98.19 84 PRO A N 1
ATOM 630 C CA . PRO A 1 84 ? -2.448 -11.677 7.657 1.00 98.19 84 PRO A CA 1
ATOM 631 C C . PRO A 1 84 ? -2.653 -10.276 8.246 1.00 98.19 84 PRO A C 1
ATOM 633 O O . PRO A 1 84 ? -1.846 -9.367 8.044 1.00 98.19 84 PRO A O 1
ATOM 636 N N . THR A 1 85 ? -3.716 -10.127 9.031 1.00 98.38 85 THR A N 1
ATOM 637 C CA . THR A 1 85 ? -4.020 -8.942 9.830 1.00 98.38 85 THR A CA 1
ATOM 638 C C . THR A 1 85 ? -4.244 -9.338 11.280 1.00 98.38 85 THR A C 1
ATOM 640 O O . THR A 1 85 ? -5.203 -10.040 11.593 1.00 98.38 85 THR A O 1
ATOM 643 N N . LEU A 1 86 ? -3.401 -8.832 12.176 1.00 97.94 86 LEU A N 1
ATOM 644 C CA . LEU A 1 86 ? -3.595 -8.926 13.618 1.00 97.94 86 LEU A CA 1
ATOM 645 C C . LEU A 1 86 ? -4.299 -7.675 14.132 1.00 97.94 86 LEU A C 1
ATOM 647 O O . LEU A 1 86 ? -3.933 -6.560 13.760 1.00 97.94 86 LEU A O 1
ATOM 651 N N . LYS A 1 87 ? -5.300 -7.848 14.996 1.00 96.38 87 LYS A N 1
ATOM 652 C CA . LYS A 1 87 ? -6.113 -6.763 15.558 1.00 96.38 87 LYS A CA 1
ATOM 653 C C . LYS A 1 87 ? -6.264 -6.931 17.054 1.00 96.38 87 LYS A C 1
ATOM 655 O O . LYS A 1 87 ? -6.640 -7.994 17.536 1.00 96.38 87 LYS A O 1
ATOM 660 N N . LEU A 1 88 ? -6.062 -5.843 17.780 1.00 96.56 88 LEU A N 1
ATOM 661 C CA . LEU A 1 88 ? -6.221 -5.789 19.222 1.00 96.56 88 LEU A CA 1
ATOM 662 C C . LEU A 1 88 ? -7.070 -4.581 19.601 1.00 96.56 88 LEU A C 1
ATOM 664 O O . LEU A 1 88 ? -6.953 -3.497 19.026 1.00 96.56 88 LEU A O 1
ATOM 668 N N . LYS A 1 89 ? -7.931 -4.775 20.597 1.00 95.44 89 LYS A N 1
ATOM 669 C CA . LYS A 1 89 ? -8.696 -3.703 21.227 1.00 95.44 89 LYS A CA 1
ATOM 670 C C . LYS A 1 89 ? -8.686 -3.903 22.734 1.00 95.44 89 LYS A C 1
ATOM 672 O O . LYS A 1 89 ? -9.196 -4.911 23.213 1.00 95.44 89 LYS A O 1
ATOM 677 N N . ALA A 1 90 ? -8.158 -2.924 23.457 1.00 95.81 90 ALA A N 1
ATOM 678 C CA . ALA A 1 90 ? -8.139 -2.890 24.914 1.00 95.81 90 ALA A CA 1
ATOM 679 C C . ALA A 1 90 ? -8.721 -1.549 25.379 1.00 95.81 90 ALA A C 1
ATOM 681 O O . ALA A 1 90 ? -8.076 -0.504 25.293 1.00 95.81 90 ALA A O 1
ATOM 682 N N . GLY A 1 91 ? -9.986 -1.564 25.810 1.00 95.12 91 GLY A N 1
ATOM 683 C CA . GLY A 1 91 ? -10.721 -0.344 26.148 1.00 95.12 91 GLY A CA 1
ATOM 684 C C . GLY A 1 91 ? -10.773 0.644 24.966 1.00 95.12 91 GLY A C 1
ATOM 685 O O . GLY A 1 91 ? -11.258 0.269 23.890 1.00 95.12 91 GLY A O 1
ATOM 686 N N . PRO A 1 92 ? -10.304 1.896 25.138 1.00 96.81 92 PRO A N 1
ATOM 687 C CA . PRO A 1 92 ? -10.262 2.891 24.068 1.00 96.81 92 PRO A CA 1
ATOM 688 C C . PRO A 1 92 ? -9.079 2.699 23.108 1.00 96.81 92 PRO A C 1
ATOM 690 O O . PRO A 1 92 ? -9.027 3.372 22.085 1.00 96.81 92 PRO A O 1
ATOM 693 N N . VAL A 1 93 ? -8.126 1.813 23.403 1.00 97.81 93 VAL A N 1
ATOM 694 C CA . VAL A 1 93 ? -6.942 1.614 22.561 1.00 97.81 93 VAL A CA 1
ATOM 695 C C . VAL A 1 93 ? -7.216 0.542 21.511 1.00 97.81 93 VAL A C 1
ATOM 697 O O . VAL A 1 93 ? -7.714 -0.543 21.817 1.00 97.81 93 VAL A O 1
ATOM 700 N N . LEU A 1 94 ? -6.876 0.856 20.265 1.00 97.38 94 LEU A N 1
ATOM 701 C CA . LEU A 1 94 ? -6.950 -0.018 19.102 1.00 97.38 94 LEU A CA 1
ATOM 702 C C . LEU A 1 94 ? -5.552 -0.172 18.515 1.00 97.38 94 LEU A C 1
ATOM 704 O O . LEU A 1 94 ? -4.868 0.825 18.298 1.00 97.38 94 LEU A O 1
ATOM 708 N N . ALA A 1 95 ? -5.161 -1.391 18.178 1.00 98.19 95 ALA A N 1
ATOM 709 C CA . ALA A 1 95 ? -3.966 -1.642 17.391 1.00 98.19 95 ALA A CA 1
ATOM 710 C C . ALA A 1 95 ? -4.280 -2.629 16.272 1.00 98.19 95 ALA A C 1
ATOM 712 O O . ALA A 1 95 ? -5.086 -3.546 16.451 1.00 98.19 95 ALA A O 1
ATOM 713 N N . ALA A 1 96 ? -3.651 -2.447 15.120 1.00 97.88 96 ALA A N 1
ATOM 714 C CA . ALA A 1 96 ? -3.685 -3.438 14.060 1.00 97.88 96 ALA A CA 1
ATOM 715 C C . ALA A 1 96 ? -2.368 -3.456 13.291 1.00 97.88 96 ALA A C 1
ATOM 717 O O . ALA A 1 96 ? -1.754 -2.410 13.098 1.00 97.88 96 ALA A O 1
ATOM 718 N N . ALA A 1 97 ? -1.961 -4.637 12.844 1.00 98.50 97 ALA A N 1
ATOM 719 C CA . ALA A 1 97 ? -0.808 -4.837 11.981 1.00 98.50 97 ALA A CA 1
ATOM 720 C C . ALA A 1 97 ? -1.222 -5.748 10.827 1.00 98.50 97 ALA A C 1
ATOM 722 O O . ALA A 1 97 ? -1.752 -6.832 11.056 1.00 98.50 97 ALA A O 1
ATOM 723 N N . THR A 1 98 ? -1.022 -5.287 9.600 1.00 98.50 98 THR A N 1
ATOM 724 C CA . THR A 1 98 ? -1.271 -6.042 8.367 1.00 98.50 98 THR A CA 1
ATOM 725 C C . THR A 1 98 ? 0.045 -6.215 7.636 1.00 98.50 98 THR A C 1
ATOM 727 O O . THR A 1 98 ? 0.779 -5.238 7.512 1.00 98.50 98 THR A O 1
ATOM 730 N N . SER A 1 99 ? 0.324 -7.411 7.126 1.00 98.56 99 SER A N 1
ATOM 731 C CA . SER A 1 99 ? 1.476 -7.669 6.257 1.00 98.56 99 SER A CA 1
ATOM 732 C C . SER A 1 99 ? 1.005 -8.372 4.993 1.00 98.56 99 SER A C 1
ATOM 734 O O . SER A 1 99 ? 0.537 -9.495 5.073 1.00 98.56 99 SER A O 1
ATOM 736 N N . GLU A 1 100 ? 1.113 -7.726 3.838 1.00 98.19 100 GLU A N 1
ATOM 737 C CA . GLU A 1 100 ? 0.851 -8.294 2.517 1.00 98.19 100 GLU A CA 1
ATOM 738 C C . GLU A 1 100 ? 2.143 -8.885 1.952 1.00 98.19 100 GLU A C 1
ATOM 740 O O . GLU A 1 100 ? 3.089 -8.151 1.671 1.00 98.19 100 GLU A O 1
ATOM 745 N N . PHE A 1 101 ? 2.178 -10.200 1.763 1.00 98.56 101 PHE A N 1
ATOM 746 C CA . PHE A 1 101 ? 3.199 -10.885 0.975 1.00 98.56 101 PHE A CA 1
ATOM 747 C C . PHE A 1 101 ? 2.689 -11.012 -0.450 1.00 98.56 101 PHE A C 1
ATOM 749 O O . PHE A 1 101 ? 1.611 -11.563 -0.670 1.00 98.56 101 PHE A O 1
ATOM 756 N N . GLU A 1 102 ? 3.441 -10.486 -1.406 1.00 98.31 102 GLU A N 1
ATOM 757 C CA . GLU A 1 102 ? 2.978 -10.299 -2.774 1.00 98.31 102 GLU A CA 1
ATOM 758 C C . GLU A 1 102 ? 3.929 -10.970 -3.759 1.00 98.31 102 GLU A C 1
ATOM 760 O O . GLU A 1 102 ? 5.149 -10.872 -3.626 1.00 98.31 102 GLU A O 1
ATOM 765 N N . TRP A 1 103 ? 3.353 -11.601 -4.779 1.00 98.31 103 TRP A N 1
ATOM 766 C CA . TRP A 1 103 ? 4.059 -12.140 -5.934 1.00 98.31 103 TRP A CA 1
ATOM 767 C C . TRP A 1 103 ? 3.535 -11.457 -7.186 1.00 98.31 103 TRP A C 1
ATOM 769 O O . TRP A 1 103 ? 2.323 -11.420 -7.416 1.00 98.31 103 TRP A O 1
ATOM 779 N N . TRP A 1 104 ? 4.450 -10.934 -7.989 1.00 97.38 104 TRP A N 1
ATOM 780 C CA . TRP A 1 104 ? 4.150 -10.116 -9.153 1.00 97.38 104 TRP A CA 1
ATOM 781 C C . TRP A 1 104 ? 4.675 -10.754 -10.427 1.00 97.38 104 TRP A C 1
ATOM 783 O O . TRP A 1 104 ? 5.751 -11.343 -10.427 1.00 97.38 104 TRP A O 1
ATOM 793 N N . ARG A 1 105 ? 3.920 -10.607 -11.516 1.00 96.75 105 ARG A N 1
ATOM 794 C CA . ARG A 1 105 ? 4.360 -10.892 -12.888 1.00 96.75 105 ARG A CA 1
ATOM 795 C C . ARG A 1 105 ? 3.776 -9.868 -13.846 1.00 96.75 105 ARG A C 1
ATOM 797 O O . ARG A 1 105 ? 2.671 -9.374 -13.625 1.00 96.75 105 ARG A O 1
ATOM 804 N N . SER A 1 106 ? 4.489 -9.587 -14.926 1.00 94.56 106 SER A N 1
ATOM 805 C CA . SER A 1 106 ? 4.096 -8.638 -15.963 1.00 94.56 106 SER A CA 1
ATOM 806 C C . SER A 1 106 ? 4.509 -9.134 -17.344 1.00 94.56 106 SER A C 1
ATOM 808 O O . SER A 1 106 ? 5.425 -9.934 -17.490 1.00 94.56 106 SER A O 1
ATOM 810 N N . ASN A 1 107 ? 3.826 -8.657 -18.382 1.00 92.44 107 ASN A N 1
ATOM 811 C CA . ASN A 1 107 ? 4.236 -8.865 -19.771 1.00 92.44 107 ASN A CA 1
ATOM 812 C C . ASN A 1 107 ? 5.073 -7.698 -20.327 1.00 92.44 107 ASN A C 1
ATOM 814 O O . ASN A 1 107 ? 5.182 -7.546 -21.548 1.00 92.44 107 ASN A O 1
ATOM 818 N N . ALA A 1 108 ? 5.611 -6.845 -19.450 1.00 88.50 108 ALA A N 1
ATOM 819 C CA . ALA A 1 108 ? 6.553 -5.805 -19.833 1.00 88.50 108 ALA A CA 1
ATOM 820 C C . ALA A 1 108 ? 7.739 -6.409 -20.603 1.00 88.50 108 ALA A C 1
ATOM 822 O O . ALA A 1 108 ? 8.179 -7.521 -20.324 1.00 88.50 108 ALA A O 1
ATOM 823 N N . LYS A 1 109 ? 8.225 -5.684 -21.618 1.00 83.88 109 LYS A N 1
ATOM 824 C CA . LYS A 1 109 ? 9.252 -6.206 -22.534 1.00 83.88 109 LYS A CA 1
ATOM 825 C C . LYS A 1 109 ? 10.661 -6.218 -21.935 1.00 83.88 109 LYS A C 1
ATOM 827 O O . LYS A 1 109 ? 11.470 -7.017 -22.386 1.00 83.88 109 LYS A O 1
ATOM 832 N N . GLY A 1 110 ? 10.962 -5.314 -21.003 1.00 85.94 110 GLY A N 1
ATOM 833 C CA . GLY A 1 110 ? 12.262 -5.268 -20.329 1.00 85.94 110 GLY A CA 1
ATOM 834 C C . GLY A 1 110 ? 12.336 -6.167 -19.099 1.00 85.94 110 GLY A C 1
ATOM 835 O O . GLY A 1 110 ? 11.330 -6.738 -18.670 1.00 85.94 110 GLY A O 1
ATOM 836 N N . VAL A 1 111 ? 13.537 -6.257 -18.527 1.00 92.62 111 VAL A N 1
ATOM 837 C CA . VAL A 1 111 ? 13.847 -7.108 -17.365 1.00 92.62 111 VAL A CA 1
ATOM 838 C C . VAL A 1 111 ? 12.998 -6.722 -16.155 1.00 92.62 111 VAL A C 1
ATOM 840 O O . VAL A 1 111 ? 12.451 -7.585 -15.469 1.00 92.62 111 VAL A O 1
ATOM 843 N N . MET A 1 112 ? 12.833 -5.422 -15.933 1.00 93.31 112 MET A N 1
ATOM 844 C CA . MET A 1 112 ? 12.034 -4.859 -14.853 1.00 93.31 112 MET A CA 1
ATOM 845 C C . MET A 1 112 ? 11.006 -3.871 -15.397 1.00 93.31 112 MET A C 1
ATOM 847 O O . MET A 1 112 ? 11.132 -3.357 -16.513 1.00 93.31 112 MET A O 1
ATOM 851 N N . PHE A 1 113 ? 9.989 -3.582 -14.593 1.00 92.38 113 PHE A N 1
ATOM 852 C CA . PHE A 1 113 ? 8.992 -2.560 -14.867 1.00 92.38 113 PHE A CA 1
ATOM 853 C C . PHE A 1 113 ? 8.687 -1.736 -13.617 1.00 92.38 113 PHE A C 1
ATOM 855 O O . PHE A 1 113 ? 8.756 -2.233 -12.494 1.00 92.38 113 PHE A O 1
ATOM 862 N N . TYR A 1 114 ? 8.304 -0.478 -13.821 1.00 91.94 114 TYR A N 1
ATOM 863 C CA . TYR A 1 114 ? 7.814 0.375 -12.741 1.00 91.94 114 TYR A CA 1
ATOM 864 C C . TYR A 1 114 ? 6.344 0.075 -12.404 1.00 91.94 114 TYR A C 1
ATOM 866 O O . TYR A 1 114 ? 5.463 0.153 -13.272 1.00 91.94 114 TYR A O 1
ATOM 874 N N . GLU A 1 115 ? 6.078 -0.231 -11.132 1.00 90.56 115 GLU A N 1
ATOM 875 C CA . GLU A 1 115 ? 4.743 -0.463 -10.580 1.00 90.56 115 GLU A CA 1
ATOM 876 C C . GLU A 1 115 ? 4.242 0.821 -9.877 1.00 90.56 115 GLU A C 1
ATOM 878 O O . GLU A 1 115 ? 4.735 1.166 -8.804 1.00 90.56 115 GLU A O 1
ATOM 883 N N . PRO A 1 116 ? 3.248 1.541 -10.432 1.00 87.12 116 PRO A N 1
ATOM 884 C CA . PRO A 1 116 ? 2.846 2.869 -9.953 1.00 87.12 116 PRO A CA 1
ATOM 885 C C . PRO A 1 116 ? 2.098 2.904 -8.607 1.00 87.12 116 PRO A C 1
ATOM 887 O O . PRO A 1 116 ? 2.110 3.921 -7.922 1.00 87.12 116 PRO A O 1
ATOM 890 N N . THR A 1 117 ? 1.396 1.840 -8.221 1.00 87.69 117 THR A N 1
ATOM 891 C CA . THR A 1 117 ? 0.735 1.723 -6.904 1.00 87.69 117 THR A CA 1
ATOM 892 C C . THR A 1 117 ? 1.687 1.388 -5.763 1.00 87.69 117 THR A C 1
ATOM 894 O O . THR A 1 117 ? 1.399 1.738 -4.617 1.00 87.69 117 THR A O 1
ATOM 897 N N . ARG A 1 118 ? 2.781 0.684 -6.049 1.00 91.25 118 ARG A N 1
ATOM 898 C CA . ARG A 1 118 ? 3.849 0.387 -5.091 1.00 91.25 118 ARG A CA 1
ATOM 899 C C . ARG A 1 118 ? 4.973 1.411 -5.159 1.00 91.25 118 ARG A C 1
ATOM 901 O O . ARG A 1 118 ? 5.662 1.572 -4.162 1.00 91.25 118 ARG A O 1
ATOM 908 N N . ASP A 1 119 ? 5.060 2.146 -6.264 1.00 91.31 119 ASP A N 1
ATOM 909 C CA . ASP A 1 119 ? 6.069 3.167 -6.518 1.00 91.31 119 ASP A CA 1
ATOM 910 C C . ASP A 1 119 ? 7.485 2.586 -6.416 1.00 91.31 119 ASP A C 1
ATOM 912 O O . ASP A 1 119 ? 8.333 3.067 -5.676 1.00 91.31 119 ASP A O 1
ATOM 916 N N . THR A 1 120 ? 7.700 1.469 -7.113 1.00 93.75 120 THR A N 1
ATOM 917 C CA . THR A 1 120 ? 8.952 0.704 -7.077 1.00 93.75 120 THR A CA 1
ATOM 918 C C . THR A 1 120 ? 9.161 -0.067 -8.379 1.00 93.75 120 THR A C 1
ATOM 920 O O . THR A 1 120 ? 8.237 -0.192 -9.193 1.00 93.75 120 THR A O 1
ATOM 923 N N . LEU A 1 121 ? 10.370 -0.589 -8.572 1.00 94.25 121 LEU A N 1
ATOM 924 C CA . LEU A 1 121 ? 10.725 -1.460 -9.689 1.00 94.25 121 LEU A CA 1
ATOM 925 C C . LEU A 1 121 ? 10.510 -2.924 -9.315 1.00 94.25 121 LEU A C 1
ATOM 927 O O . LEU A 1 121 ? 10.889 -3.352 -8.227 1.00 94.25 121 LEU A O 1
ATOM 931 N N . LEU A 1 122 ? 9.929 -3.689 -10.237 1.00 95.50 122 LEU A N 1
ATOM 932 C CA . LEU A 1 122 ? 9.702 -5.123 -10.087 1.00 95.50 122 LEU A CA 1
ATOM 933 C C . LEU A 1 122 ? 10.182 -5.873 -11.326 1.00 95.50 122 LEU A C 1
ATOM 935 O O . LEU A 1 122 ? 10.001 -5.400 -12.449 1.00 95.50 122 LEU A O 1
ATOM 939 N N . LYS A 1 123 ? 10.736 -7.072 -11.142 1.00 96.31 123 LYS A N 1
ATOM 940 C CA . LYS A 1 123 ? 11.035 -7.990 -12.251 1.00 96.31 123 LYS A CA 1
ATOM 941 C C . LYS A 1 123 ? 9.772 -8.353 -13.029 1.00 96.31 123 LYS A C 1
ATOM 943 O O . LYS A 1 123 ? 8.736 -8.694 -12.452 1.00 96.31 123 LYS A O 1
ATOM 948 N N . SER A 1 124 ? 9.867 -8.317 -14.355 1.00 94.94 124 SER A N 1
ATOM 949 C CA . SER A 1 124 ? 8.747 -8.630 -15.248 1.00 94.94 124 SER A CA 1
ATOM 950 C C . SER A 1 124 ? 8.362 -10.114 -15.191 1.00 94.94 124 SER A C 1
ATOM 952 O O . SER A 1 124 ? 7.177 -10.445 -15.166 1.00 94.94 124 SER A O 1
ATOM 954 N N . ASP A 1 125 ? 9.343 -11.015 -15.124 1.00 95.31 125 ASP A N 1
ATOM 955 C CA . ASP A 1 125 ? 9.152 -12.473 -15.124 1.00 95.31 125 ASP A CA 1
ATOM 956 C C . ASP A 1 125 ? 8.748 -13.054 -13.755 1.00 95.31 125 ASP A C 1
ATOM 958 O O . ASP A 1 125 ? 8.177 -14.150 -13.672 1.00 95.31 125 ASP A O 1
ATOM 962 N N . GLY A 1 126 ? 8.974 -12.306 -12.678 1.00 96.12 126 GLY A N 1
ATOM 963 C CA . GLY A 1 126 ? 8.584 -12.701 -11.336 1.00 96.12 126 GLY A CA 1
ATOM 964 C C . GLY A 1 126 ? 9.309 -11.920 -10.254 1.00 96.12 126 GLY A C 1
ATOM 965 O O . GLY A 1 126 ? 10.524 -12.031 -10.135 1.00 96.12 126 GLY A O 1
ATOM 966 N N . ASP A 1 127 ? 8.562 -11.222 -9.401 1.00 97.19 127 ASP A N 1
ATOM 967 C CA . ASP A 1 127 ? 9.126 -10.563 -8.220 1.00 97.19 127 ASP A CA 1
ATOM 968 C C . ASP A 1 127 ? 8.298 -10.810 -6.961 1.00 97.19 127 ASP A C 1
ATOM 970 O O . ASP A 1 127 ? 7.137 -11.233 -7.017 1.00 97.19 127 ASP A O 1
ATOM 974 N N . ARG A 1 128 ? 8.912 -10.555 -5.807 1.00 97.81 128 ARG A N 1
ATOM 975 C CA . ARG A 1 128 ? 8.308 -10.694 -4.491 1.00 97.81 128 ARG A CA 1
ATOM 976 C C . ARG A 1 128 ? 8.549 -9.433 -3.689 1.00 97.81 128 ARG A C 1
ATOM 978 O O . ARG A 1 128 ? 9.672 -8.937 -3.603 1.00 97.81 128 ARG A O 1
ATOM 985 N N . LEU A 1 129 ? 7.514 -8.985 -2.996 1.00 97.25 129 LEU A N 1
ATOM 986 C CA . LEU A 1 129 ? 7.647 -7.902 -2.033 1.00 97.25 129 LEU A CA 1
ATOM 987 C C . LEU A 1 129 ? 6.758 -8.141 -0.822 1.00 97.25 129 LEU A C 1
ATOM 989 O O . LEU A 1 129 ? 5.805 -8.922 -0.867 1.00 97.25 129 LEU A O 1
ATOM 993 N N . VAL A 1 130 ? 7.095 -7.467 0.270 1.00 98.25 130 VAL A N 1
ATOM 994 C CA . VAL A 1 130 ? 6.250 -7.394 1.456 1.00 98.25 130 VAL A CA 1
ATOM 995 C C . VAL A 1 130 ? 5.874 -5.946 1.720 1.00 98.25 130 VAL A C 1
ATOM 997 O O . VAL A 1 130 ? 6.742 -5.075 1.732 1.00 98.25 130 VAL A O 1
ATOM 1000 N N . THR A 1 131 ? 4.592 -5.699 1.970 1.00 97.88 131 THR A N 1
ATOM 1001 C CA . THR A 1 131 ? 4.084 -4.412 2.453 1.00 97.88 131 THR A CA 1
ATOM 1002 C C . THR A 1 131 ? 3.487 -4.619 3.837 1.00 97.88 131 THR A C 1
ATOM 1004 O O . THR A 1 131 ? 2.597 -5.440 4.001 1.00 97.88 131 THR A O 1
ATOM 1007 N N . SER A 1 132 ? 3.950 -3.893 4.850 1.00 98.31 132 SER A N 1
ATOM 1008 C CA . SER A 1 132 ? 3.380 -3.929 6.196 1.00 98.31 132 SER A CA 1
ATOM 1009 C C . SER A 1 132 ? 2.836 -2.569 6.609 1.00 98.31 132 SER A C 1
ATOM 1011 O O . SER A 1 132 ? 3.514 -1.553 6.462 1.00 98.31 132 SER A O 1
ATOM 1013 N N . THR A 1 133 ? 1.640 -2.559 7.190 1.00 98.50 133 THR A N 1
ATOM 1014 C CA . THR A 1 133 ? 1.019 -1.375 7.787 1.00 98.50 133 THR A CA 1
ATOM 1015 C C . THR A 1 133 ? 0.636 -1.678 9.226 1.00 98.50 133 THR A C 1
ATOM 1017 O O . THR A 1 133 ? -0.142 -2.595 9.491 1.00 98.50 133 THR A O 1
ATOM 1020 N N . SER A 1 134 ? 1.132 -0.860 10.147 1.00 98.62 134 SER A N 1
ATOM 1021 C CA . SER A 1 134 ? 0.813 -0.935 11.570 1.00 98.62 134 SER A CA 1
ATOM 1022 C C . SER A 1 134 ? 0.161 0.359 12.028 1.00 98.62 134 SER A C 1
ATOM 1024 O O . SER A 1 134 ? 0.639 1.448 11.713 1.00 98.62 134 SER A O 1
ATOM 1026 N N . VAL A 1 135 ? -0.917 0.249 12.795 1.00 98.44 135 VAL A N 1
ATOM 1027 C CA . VAL A 1 135 ? -1.626 1.381 13.392 1.00 98.44 135 VAL A CA 1
ATOM 1028 C C . VAL A 1 135 ? -1.796 1.173 14.888 1.00 98.44 135 VAL A C 1
ATOM 1030 O O . VAL A 1 135 ? -2.086 0.068 15.345 1.00 98.44 135 VAL A O 1
ATOM 1033 N N . LEU A 1 136 ? -1.666 2.261 15.640 1.00 98.62 136 LEU A N 1
ATOM 1034 C CA . LEU A 1 136 ? -2.003 2.340 17.057 1.00 98.62 136 LEU A CA 1
ATOM 1035 C C . LEU A 1 136 ? -2.844 3.594 17.256 1.00 98.62 136 LEU A C 1
ATOM 1037 O O . LEU A 1 136 ? -2.387 4.690 16.949 1.00 98.62 136 LEU A O 1
ATOM 1041 N N . MET A 1 137 ? -4.068 3.443 17.748 1.00 98.44 137 MET A N 1
ATOM 1042 C CA . MET A 1 137 ? -5.035 4.530 17.857 1.00 98.44 137 MET A CA 1
ATOM 1043 C C . MET A 1 137 ? -5.724 4.545 19.216 1.00 98.44 137 MET A C 1
ATOM 1045 O O . MET A 1 137 ? -6.007 3.504 19.803 1.00 98.44 137 MET A O 1
ATOM 1049 N N . TYR A 1 138 ? -6.078 5.744 19.662 1.00 98.50 138 TYR A N 1
ATOM 1050 C CA . TYR A 1 138 ? -7.013 5.971 20.752 1.00 98.50 138 TYR A CA 1
ATOM 1051 C C . TYR A 1 138 ? -8.382 6.340 20.177 1.00 98.50 138 TYR A C 1
ATOM 1053 O O . TYR A 1 138 ? -8.487 7.213 19.316 1.00 98.50 138 TYR A O 1
ATOM 1061 N N . GLN A 1 139 ? -9.430 5.671 20.644 1.00 97.56 139 GLN A N 1
ATOM 1062 C CA . GLN A 1 139 ? -10.815 5.848 20.230 1.00 97.56 139 GLN A CA 1
ATOM 1063 C C . GLN A 1 139 ? -11.602 6.579 21.322 1.00 97.56 139 GLN A C 1
ATOM 1065 O O . GLN A 1 139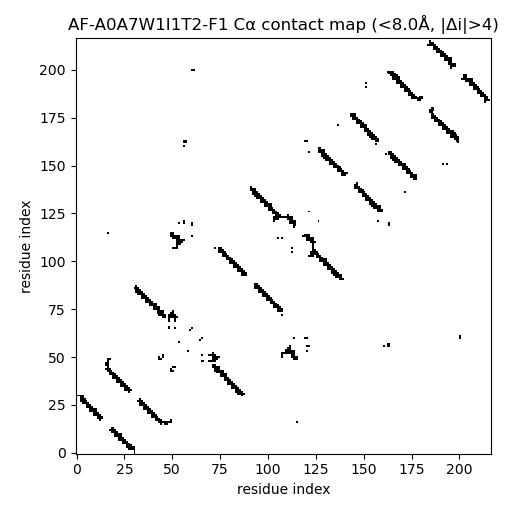 ? -11.723 6.092 22.443 1.00 97.56 139 GLN A O 1
ATOM 1070 N N . THR A 1 140 ? -12.223 7.700 20.961 1.00 96.38 140 THR A N 1
ATOM 1071 C CA . THR A 1 140 ? -13.163 8.436 21.808 1.00 96.38 140 THR A CA 1
ATOM 1072 C C . THR A 1 140 ? -14.573 8.419 21.224 1.00 96.38 140 THR A C 1
ATOM 1074 O O . THR A 1 140 ? -14.776 8.505 20.006 1.00 96.38 140 THR A O 1
ATOM 1077 N N . GLN A 1 141 ? -15.562 8.291 22.106 1.00 94.44 141 GLN A N 1
ATOM 1078 C CA . GLN A 1 141 ? -16.968 8.387 21.738 1.00 94.44 141 GLN A CA 1
ATOM 1079 C C . GLN A 1 141 ? -17.420 9.842 21.784 1.00 94.44 141 GLN A C 1
ATOM 1081 O O . GLN A 1 141 ? -17.148 10.572 22.732 1.00 94.44 141 GLN A O 1
ATOM 1086 N N . MET A 1 142 ? -18.139 10.260 20.751 1.00 90.56 142 MET A N 1
ATOM 1087 C CA . MET A 1 142 ? -18.729 11.585 20.642 1.00 90.56 142 MET A CA 1
ATOM 1088 C C . MET A 1 142 ? -20.240 11.461 20.447 1.00 90.56 142 MET A C 1
ATOM 1090 O O . MET A 1 142 ? -20.737 10.475 19.911 1.00 90.56 142 MET A O 1
ATOM 1094 N N . ARG A 1 143 ? -20.990 12.516 20.782 1.00 86.12 143 ARG A N 1
ATOM 1095 C CA . ARG A 1 143 ? -22.442 12.574 20.516 1.00 86.12 143 ARG A CA 1
ATOM 1096 C C . ARG A 1 143 ? -22.816 12.295 19.054 1.00 86.12 143 ARG A C 1
ATOM 1098 O O . ARG A 1 143 ? -23.896 11.793 18.784 1.00 86.12 143 ARG A O 1
ATOM 1105 N N . SER A 1 144 ? -21.933 12.634 18.115 1.00 88.00 144 SER A N 1
ATOM 1106 C CA . SER A 1 144 ? -22.153 12.509 16.669 1.00 88.00 144 SER A CA 1
ATOM 1107 C C . SER A 1 144 ? -21.374 11.363 16.011 1.00 88.00 144 SER A C 1
ATOM 1109 O O . SER A 1 144 ? -21.187 11.384 14.794 1.00 88.00 144 SER A O 1
ATOM 1111 N N . GLY A 1 145 ? -20.923 10.374 16.790 1.00 91.06 145 GLY A N 1
ATOM 1112 C CA . GLY A 1 145 ? -20.229 9.182 16.299 1.00 91.06 145 GLY A CA 1
ATOM 1113 C C . GLY A 1 145 ? -18.922 8.925 17.040 1.00 91.06 145 GLY A C 1
ATOM 1114 O O . GLY A 1 145 ? -18.804 9.204 18.228 1.00 91.06 145 GLY A O 1
ATOM 1115 N N . THR A 1 146 ? -17.914 8.423 16.345 1.00 94.31 146 THR A N 1
ATOM 1116 C CA . THR A 1 146 ? -16.645 8.021 16.957 1.00 94.31 146 THR A CA 1
ATOM 1117 C C . THR A 1 146 ? -15.490 8.781 16.317 1.00 94.31 146 THR A C 1
ATOM 1119 O O . THR A 1 146 ? -15.520 9.111 15.130 1.00 94.31 146 THR A O 1
ATOM 1122 N N . LEU A 1 147 ? -14.486 9.135 17.112 1.00 96.44 147 LEU A N 1
ATOM 1123 C CA . LEU A 1 147 ? -13.222 9.674 16.620 1.00 96.44 147 LEU A CA 1
ATOM 1124 C C . LEU A 1 147 ? -12.093 8.768 17.100 1.00 96.44 147 LEU A C 1
ATOM 1126 O O . LEU A 1 147 ? -11.980 8.504 18.294 1.00 96.44 147 LEU A O 1
ATOM 1130 N N . SER A 1 148 ? -11.258 8.319 16.175 1.00 97.62 148 SER A N 1
ATOM 1131 C CA . SER A 1 148 ? -10.020 7.610 16.468 1.00 97.62 148 SER A CA 1
ATOM 1132 C C . SER A 1 148 ? -8.847 8.410 15.931 1.00 97.62 148 SER A C 1
ATOM 1134 O O . SER A 1 148 ? -8.920 8.936 14.823 1.00 97.62 148 SER A O 1
ATOM 1136 N N . ALA A 1 149 ? -7.769 8.504 16.697 1.00 98.38 149 ALA A N 1
ATOM 1137 C CA . ALA A 1 149 ? -6.540 9.146 16.252 1.00 98.38 149 ALA A CA 1
ATOM 1138 C C . ALA A 1 149 ? -5.322 8.411 16.805 1.00 98.38 149 ALA A C 1
ATOM 1140 O O . ALA A 1 149 ? -5.386 7.834 17.891 1.00 98.38 149 ALA A O 1
ATOM 1141 N N . GLY A 1 150 ? -4.216 8.433 16.072 1.00 98.44 150 GLY A N 1
ATOM 1142 C CA . GLY A 1 150 ? -2.963 7.873 16.555 1.00 98.44 150 GLY A CA 1
ATOM 1143 C C . GLY A 1 150 ? -1.888 7.794 15.488 1.00 98.44 150 GLY A C 1
ATOM 1144 O O . GLY A 1 150 ? -1.828 8.644 14.602 1.00 98.44 150 GLY A O 1
ATOM 1145 N N . LEU A 1 151 ? -1.029 6.787 15.598 1.00 98.62 151 LEU A N 1
ATOM 1146 C CA . LEU A 1 151 ? 0.153 6.612 14.765 1.00 98.62 151 LEU A CA 1
ATOM 1147 C C . LEU A 1 151 ? -0.081 5.557 13.688 1.00 98.62 151 LEU A C 1
ATOM 1149 O O . LEU A 1 151 ? -0.787 4.570 13.906 1.00 98.62 151 LEU A O 1
ATOM 1153 N N . ILE A 1 152 ? 0.560 5.763 12.543 1.00 98.62 152 ILE A N 1
ATOM 1154 C CA . ILE A 1 152 ? 0.629 4.802 11.447 1.00 98.62 152 ILE A CA 1
ATOM 1155 C C . ILE A 1 152 ? 2.076 4.650 10.986 1.00 98.62 152 ILE A C 1
ATOM 1157 O O . ILE A 1 152 ? 2.772 5.635 10.741 1.00 98.62 152 ILE A O 1
ATOM 1161 N N . TYR A 1 153 ? 2.510 3.405 10.841 1.00 98.56 153 TYR A N 1
ATOM 1162 C CA . TYR A 1 153 ? 3.795 3.037 10.272 1.00 98.56 153 TYR A CA 1
ATOM 1163 C C . TYR A 1 153 ? 3.570 2.165 9.041 1.00 98.56 153 TYR A C 1
ATOM 1165 O O . TYR A 1 153 ? 2.769 1.232 9.078 1.00 98.56 153 TYR A O 1
ATOM 1173 N N . ASN A 1 154 ? 4.272 2.477 7.956 1.00 98.19 154 ASN A N 1
ATOM 1174 C CA . ASN A 1 154 ? 4.260 1.700 6.726 1.00 98.19 154 ASN A CA 1
ATOM 1175 C C . ASN A 1 154 ? 5.683 1.278 6.384 1.00 98.19 154 ASN A C 1
ATOM 1177 O O . ASN A 1 154 ? 6.610 2.083 6.475 1.00 98.19 154 ASN A O 1
ATOM 1181 N N . PHE A 1 155 ? 5.825 0.037 5.952 1.00 98.00 155 PHE A N 1
ATOM 1182 C CA . PHE A 1 155 ? 7.070 -0.558 5.502 1.00 98.00 155 PHE A CA 1
ATOM 1183 C C . PHE A 1 155 ? 6.812 -1.303 4.201 1.00 98.00 155 PHE A C 1
ATOM 1185 O O . PHE A 1 155 ? 5.836 -2.043 4.108 1.00 98.00 155 PHE A O 1
ATOM 1192 N N . MET A 1 156 ? 7.679 -1.140 3.214 1.00 97.75 156 MET A N 1
ATOM 1193 C CA . MET A 1 156 ? 7.670 -1.950 2.008 1.00 97.75 156 MET A CA 1
ATOM 1194 C C . MET A 1 156 ? 9.096 -2.329 1.630 1.00 97.75 156 MET A C 1
ATOM 1196 O O . MET A 1 156 ? 10.013 -1.519 1.763 1.00 97.75 156 MET A O 1
ATOM 1200 N N . ASN A 1 157 ? 9.278 -3.577 1.209 1.00 97.50 157 ASN A N 1
ATOM 1201 C CA . ASN A 1 157 ? 10.570 -4.107 0.801 1.00 97.50 157 ASN A CA 1
ATOM 1202 C C . ASN A 1 157 ? 10.385 -5.120 -0.328 1.00 97.50 157 ASN A C 1
ATOM 1204 O O . ASN A 1 157 ? 9.717 -6.142 -0.142 1.00 97.50 157 ASN A O 1
ATOM 1208 N N . VAL A 1 158 ? 11.026 -4.857 -1.462 1.00 97.00 158 VAL A N 1
ATOM 1209 C CA . VAL A 1 158 ? 11.231 -5.838 -2.531 1.00 97.00 158 VAL A CA 1
ATOM 1210 C C . VAL A 1 158 ? 12.373 -6.757 -2.095 1.00 97.00 158 VAL A C 1
ATOM 1212 O O . VAL A 1 158 ? 13.425 -6.281 -1.671 1.00 97.00 158 VAL A O 1
ATOM 1215 N N . PHE A 1 159 ? 12.160 -8.075 -2.104 1.00 95.56 159 PHE A N 1
ATOM 1216 C CA . PHE A 1 159 ? 13.123 -9.013 -1.502 1.00 95.56 159 PHE A CA 1
ATOM 1217 C C . PHE A 1 159 ? 14.487 -8.987 -2.197 1.00 95.56 159 PHE A C 1
ATOM 1219 O O . PHE A 1 159 ? 15.510 -9.075 -1.520 1.00 95.56 159 PHE A O 1
ATOM 1226 N N . ASP A 1 160 ? 14.483 -8.821 -3.518 1.00 94.31 160 ASP A N 1
ATOM 1227 C CA . ASP A 1 160 ? 15.689 -8.813 -4.345 1.00 94.31 160 ASP A CA 1
ATOM 1228 C C . ASP A 1 160 ? 16.244 -7.390 -4.578 1.00 94.31 160 ASP A C 1
ATOM 1230 O O . ASP A 1 160 ? 17.239 -7.249 -5.283 1.00 94.31 160 ASP A O 1
ATOM 1234 N N . ALA A 1 161 ? 15.627 -6.357 -3.984 1.00 92.81 161 ALA A N 1
ATOM 1235 C CA . ALA A 1 161 ? 16.053 -4.956 -4.085 1.00 92.81 161 ALA A CA 1
ATOM 1236 C C . ALA A 1 161 ? 15.917 -4.208 -2.743 1.00 92.81 161 ALA A C 1
ATOM 1238 O O . ALA A 1 161 ? 15.030 -3.357 -2.586 1.00 92.81 161 ALA A O 1
ATOM 1239 N N . PRO A 1 162 ? 16.749 -4.534 -1.735 1.00 89.75 162 PRO A N 1
ATOM 1240 C CA . PRO A 1 162 ? 16.715 -3.873 -0.430 1.00 89.75 162 PRO A CA 1
ATOM 1241 C C . PRO A 1 162 ? 16.913 -2.352 -0.491 1.00 89.75 162 PRO A C 1
ATOM 1243 O O . PRO A 1 162 ? 16.428 -1.652 0.395 1.00 89.75 162 PRO A O 1
ATOM 1246 N N . GLU A 1 163 ? 17.606 -1.853 -1.514 1.00 89.06 163 GLU A N 1
ATOM 1247 C CA . GLU A 1 163 ? 17.805 -0.433 -1.810 1.00 89.06 163 GLU A CA 1
ATOM 1248 C C . GLU A 1 163 ? 16.495 0.300 -2.130 1.00 89.06 163 GLU A C 1
ATOM 1250 O O . GLU A 1 163 ? 16.376 1.485 -1.840 1.00 89.06 163 GLU A O 1
ATOM 1255 N N . ASN A 1 164 ? 15.474 -0.414 -2.619 1.00 92.81 164 ASN A N 1
ATOM 1256 C CA . ASN A 1 164 ? 14.165 0.141 -2.977 1.00 92.81 164 ASN A CA 1
ATOM 1257 C C . ASN A 1 164 ? 13.161 0.127 -1.817 1.00 92.81 164 ASN A C 1
ATOM 1259 O O . ASN A 1 164 ? 11.941 0.135 -2.013 1.00 92.81 164 ASN A O 1
ATOM 1263 N N . ARG A 1 165 ? 13.666 0.071 -0.584 1.00 96.00 165 ARG A N 1
ATOM 1264 C CA . ARG A 1 165 ? 12.858 0.031 0.631 1.00 96.00 165 ARG A CA 1
ATOM 1265 C C . ARG A 1 165 ? 12.149 1.355 0.870 1.00 96.00 165 ARG A C 1
ATOM 1267 O O . ARG A 1 165 ? 12.726 2.428 0.744 1.00 96.00 165 ARG A O 1
ATOM 1274 N N . ILE A 1 166 ? 10.901 1.256 1.321 1.00 97.31 166 ILE A N 1
ATOM 1275 C CA . ILE A 1 166 ? 10.096 2.417 1.695 1.00 97.31 166 ILE A CA 1
ATOM 1276 C C . ILE A 1 166 ? 9.667 2.290 3.155 1.00 97.31 166 ILE A C 1
ATOM 1278 O O . ILE A 1 166 ? 9.026 1.313 3.547 1.00 97.31 166 ILE A O 1
ATOM 1282 N N . ARG A 1 167 ? 9.961 3.308 3.966 1.00 98.25 167 ARG A N 1
ATOM 1283 C CA . ARG A 1 167 ? 9.454 3.459 5.337 1.00 98.25 167 ARG A CA 1
ATOM 1284 C C . ARG A 1 167 ? 8.746 4.789 5.494 1.00 98.25 167 ARG A C 1
ATOM 1286 O O . ARG A 1 167 ? 9.302 5.836 5.180 1.00 98.25 167 ARG A O 1
ATOM 1293 N N . LYS A 1 168 ? 7.532 4.766 6.045 1.00 98.06 168 LYS A N 1
ATOM 1294 C CA . LYS A 1 168 ? 6.766 5.981 6.361 1.00 98.06 168 LYS A CA 1
ATOM 1295 C C . LYS A 1 168 ? 6.262 5.922 7.790 1.00 98.06 168 LYS A C 1
ATOM 1297 O O . LYS A 1 168 ? 5.708 4.906 8.204 1.00 98.06 168 LYS A O 1
ATOM 1302 N N . LEU A 1 169 ? 6.388 7.025 8.514 1.00 98.56 169 LEU A N 1
ATOM 1303 C CA . LEU A 1 169 ? 5.806 7.194 9.843 1.00 98.56 169 LEU A CA 1
ATOM 1304 C C . LEU A 1 169 ? 4.924 8.433 9.842 1.00 98.56 169 LEU A C 1
ATOM 1306 O O . LEU A 1 169 ? 5.294 9.471 9.295 1.00 98.56 169 LEU A O 1
ATOM 1310 N N . GLY A 1 170 ? 3.747 8.324 10.439 1.00 98.44 170 GLY A N 1
ATOM 1311 C CA . GLY A 1 170 ? 2.781 9.401 10.411 1.00 98.44 170 GLY A CA 1
ATOM 1312 C C . GLY A 1 170 ? 1.711 9.307 11.474 1.00 98.44 170 GLY A C 1
ATOM 1313 O O . GLY A 1 170 ? 1.721 8.437 12.345 1.00 98.44 170 GLY A O 1
ATOM 1314 N N . VAL A 1 171 ? 0.758 10.219 11.343 1.00 98.56 171 VAL A N 1
ATOM 1315 C CA . VAL A 1 171 ? -0.466 10.270 12.129 1.00 98.56 171 VAL A CA 1
ATOM 1316 C C . VAL A 1 171 ? -1.652 9.861 11.268 1.00 98.56 171 VAL A C 1
ATOM 1318 O O . VAL A 1 171 ? -1.712 10.155 10.071 1.00 98.56 171 VAL A O 1
ATOM 1321 N N . ILE A 1 172 ? -2.607 9.182 11.889 1.00 98.50 172 ILE A N 1
ATOM 1322 C CA . ILE A 1 172 ? -3.871 8.782 11.280 1.00 98.50 172 ILE A CA 1
ATOM 1323 C C . ILE A 1 172 ? -5.031 9.284 12.135 1.00 98.50 172 ILE A C 1
ATOM 1325 O O . ILE A 1 172 ? -5.009 9.175 13.360 1.00 98.50 172 ILE A O 1
ATOM 1329 N N . GLY A 1 173 ? -6.052 9.821 11.475 1.00 98.00 173 GLY A N 1
ATOM 1330 C CA . GLY A 1 173 ? -7.332 10.185 12.064 1.00 98.00 173 GLY A CA 1
ATOM 1331 C C . GLY A 1 173 ? -8.468 9.476 11.338 1.00 98.00 173 GLY A C 1
ATOM 1332 O O . GLY A 1 173 ? -8.509 9.441 10.108 1.00 98.00 173 GLY A O 1
ATOM 1333 N N . VAL A 1 174 ? -9.410 8.914 12.089 1.00 96.81 174 VAL A N 1
ATOM 1334 C CA . VAL A 1 174 ? -10.616 8.279 11.560 1.00 96.81 174 VAL A CA 1
ATOM 1335 C C . VAL A 1 174 ? -11.834 8.853 12.262 1.00 96.81 174 VAL A C 1
ATOM 1337 O O . VAL A 1 174 ? -11.974 8.759 13.480 1.00 96.81 174 VAL A O 1
ATOM 1340 N N . ARG A 1 175 ? -12.742 9.431 11.482 1.00 95.00 175 ARG A N 1
ATOM 1341 C CA . ARG A 1 175 ? -14.024 9.944 11.947 1.00 95.00 175 ARG A CA 1
ATOM 1342 C C . ARG A 1 175 ? -15.148 9.086 11.393 1.00 95.00 175 ARG A C 1
ATOM 1344 O O . ARG A 1 175 ? -15.394 9.091 10.192 1.00 95.00 175 ARG A O 1
ATOM 1351 N N . GLU A 1 176 ? -15.853 8.395 12.276 1.00 93.12 176 GLU A N 1
ATOM 1352 C CA . GLU A 1 176 ? -17.091 7.688 11.949 1.00 93.12 176 GLU A CA 1
ATOM 1353 C C . GLU A 1 176 ? -18.276 8.544 12.389 1.00 93.12 176 GLU A C 1
ATOM 1355 O O . GLU A 1 176 ? -18.360 8.952 13.54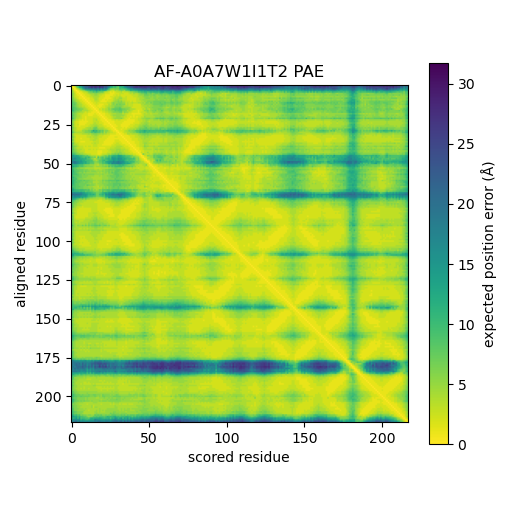9 1.00 93.12 176 GLU A O 1
ATOM 1360 N N . PHE A 1 177 ? -19.175 8.859 11.460 1.00 89.81 177 PHE A N 1
ATOM 1361 C CA . PHE A 1 177 ? -20.340 9.691 11.740 1.00 89.81 177 PHE A CA 1
ATOM 1362 C C . PHE A 1 177 ? -21.542 8.832 12.136 1.00 89.81 177 PHE A C 1
ATOM 1364 O O . PHE A 1 177 ? -21.867 7.854 11.464 1.00 89.81 177 PHE A O 1
ATOM 1371 N N . ALA A 1 178 ? -22.233 9.230 13.205 1.00 81.00 178 ALA A N 1
ATOM 1372 C CA . ALA A 1 178 ? -23.504 8.631 13.590 1.00 81.00 178 ALA A CA 1
ATOM 1373 C C . ALA A 1 178 ? -24.618 9.049 12.614 1.00 81.00 178 ALA A C 1
ATOM 1375 O O . ALA A 1 178 ? -24.751 10.226 12.268 1.00 81.00 178 ALA A O 1
ATOM 1376 N N . GLY A 1 179 ? -25.447 8.082 12.217 1.00 67.94 179 GLY A N 1
ATOM 1377 C CA . GLY A 1 179 ? -26.622 8.314 11.380 1.00 67.94 179 GLY A CA 1
ATOM 1378 C C . GLY A 1 179 ? -26.308 8.545 9.899 1.00 67.94 179 GLY A C 1
ATOM 1379 O O . GLY A 1 179 ? -25.264 8.150 9.375 1.00 67.94 179 GLY A O 1
ATOM 1380 N N . ARG A 1 180 ? -27.268 9.151 9.195 1.00 66.12 180 ARG A N 1
ATOM 1381 C CA . ARG A 1 180 ? -27.173 9.469 7.766 1.00 66.12 180 ARG A CA 1
ATOM 1382 C C . ARG A 1 180 ? -26.671 10.908 7.628 1.00 66.12 180 ARG A C 1
ATOM 1384 O O . ARG A 1 180 ? -27.343 11.834 8.071 1.00 66.12 180 ARG A O 1
ATOM 1391 N N . ARG A 1 181 ? -25.499 11.106 7.023 1.00 59.12 181 ARG A N 1
ATOM 1392 C CA . ARG A 1 181 ? -24.981 12.434 6.642 1.00 59.12 181 ARG A CA 1
ATOM 1393 C C . ARG A 1 181 ? -24.752 12.448 5.138 1.00 59.12 181 ARG A C 1
ATOM 1395 O O . ARG A 1 181 ? -24.259 11.467 4.600 1.00 59.12 181 ARG A O 1
ATOM 1402 N N . LEU A 1 182 ? -25.122 13.540 4.464 1.00 59.16 182 LEU A N 1
ATOM 1403 C CA . LEU A 1 182 ? -25.005 13.672 3.000 1.00 59.16 182 LEU A CA 1
ATOM 1404 C C . LEU A 1 182 ? -25.698 12.527 2.231 1.00 59.16 182 LEU A C 1
ATOM 1406 O O . LEU A 1 182 ? -25.167 12.024 1.251 1.00 59.16 182 LEU A O 1
ATOM 1410 N N . HIS A 1 183 ? -26.859 12.063 2.705 1.00 64.56 183 HIS A N 1
ATOM 1411 C CA . HIS A 1 183 ? -27.582 10.889 2.179 1.00 64.56 183 HIS A CA 1
ATOM 1412 C C . HIS A 1 183 ? -26.849 9.535 2.289 1.00 64.56 183 HIS A C 1
ATOM 1414 O O . HIS A 1 183 ? -27.467 8.503 2.008 1.00 64.56 183 HIS A O 1
ATOM 1420 N N . LEU A 1 184 ? -25.615 9.504 2.804 1.00 63.72 184 LEU A N 1
ATOM 1421 C CA . LEU A 1 184 ? -24.807 8.303 3.008 1.00 63.72 184 LEU A CA 1
ATOM 1422 C C . LEU A 1 184 ? -24.972 7.769 4.446 1.00 63.72 184 LEU A C 1
ATOM 1424 O O . LEU A 1 184 ? -24.742 8.504 5.414 1.00 63.72 184 LEU A O 1
ATOM 1428 N N . PRO A 1 185 ? -25.395 6.507 4.634 1.00 69.12 185 PRO A N 1
ATOM 1429 C CA . PRO A 1 185 ? -25.451 5.896 5.958 1.00 69.12 185 PRO A CA 1
ATOM 1430 C C . PRO A 1 185 ? -24.040 5.557 6.468 1.00 69.12 185 PRO A C 1
ATOM 1432 O O . PRO A 1 185 ? -23.259 4.912 5.769 1.00 69.12 185 PRO A O 1
ATOM 1435 N N . ASN A 1 186 ? -23.737 5.946 7.714 1.00 74.06 186 ASN A N 1
ATOM 1436 C CA . ASN 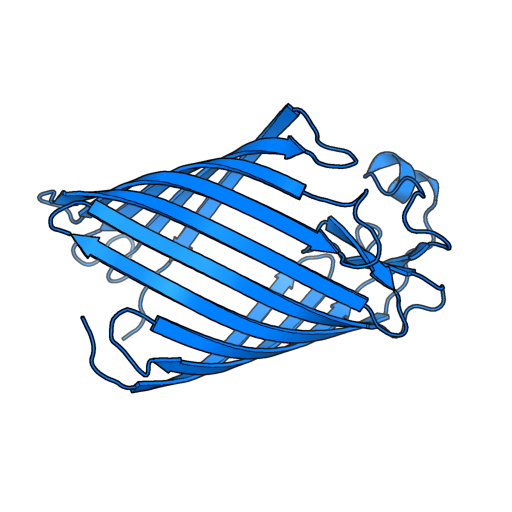A 1 186 ? -22.494 5.599 8.419 1.00 74.06 186 ASN A CA 1
ATOM 1437 C C . ASN A 1 186 ? -21.223 5.988 7.643 1.00 74.06 186 ASN A C 1
ATOM 1439 O O . ASN A 1 186 ? -20.334 5.162 7.421 1.00 74.06 186 ASN A O 1
ATOM 1443 N N . ALA A 1 187 ? -21.161 7.244 7.197 1.00 86.81 187 ALA A N 1
ATOM 1444 C CA . ALA A 1 187 ? -19.978 7.771 6.533 1.00 86.81 187 ALA A CA 1
ATOM 1445 C C . ALA A 1 187 ? -18.753 7.695 7.461 1.00 86.81 187 ALA A C 1
ATOM 1447 O O . ALA A 1 187 ? -18.832 7.994 8.658 1.00 86.81 187 ALA A O 1
ATOM 1448 N N . ARG A 1 188 ? -17.609 7.332 6.887 1.00 91.81 188 ARG A N 1
ATOM 1449 C CA . ARG A 1 188 ? -16.304 7.314 7.540 1.00 91.81 188 ARG A CA 1
ATOM 1450 C C . ARG A 1 188 ? -15.344 8.189 6.758 1.00 91.81 188 ARG A C 1
ATOM 1452 O O . ARG A 1 188 ? -15.185 7.998 5.560 1.00 91.81 188 ARG A O 1
ATOM 1459 N N . LEU A 1 189 ? -14.677 9.103 7.444 1.00 94.75 189 LEU A N 1
ATOM 1460 C CA . LEU A 1 189 ? -13.567 9.878 6.909 1.00 94.75 189 LEU A CA 1
ATOM 1461 C C . LEU A 1 189 ? -12.271 9.364 7.532 1.00 94.75 189 LEU A C 1
ATOM 1463 O O . LEU A 1 189 ? -12.169 9.271 8.753 1.00 94.75 189 LEU A O 1
ATOM 1467 N N . THR A 1 190 ? -11.286 9.038 6.709 1.00 96.94 190 THR A N 1
ATOM 1468 C CA . THR A 1 190 ? -9.937 8.672 7.140 1.00 96.94 190 THR A CA 1
ATOM 1469 C C . THR A 1 190 ? -8.958 9.685 6.570 1.00 96.94 190 THR A C 1
ATOM 1471 O O . THR A 1 190 ? -9.026 9.994 5.385 1.00 96.94 190 THR A O 1
ATOM 1474 N N . MET A 1 191 ? -8.052 10.186 7.402 1.00 98.12 191 MET A N 1
ATOM 1475 C CA . MET A 1 191 ? -6.984 11.100 7.014 1.00 98.12 191 MET A CA 1
ATOM 1476 C C . MET A 1 191 ? -5.655 10.568 7.540 1.00 98.12 191 MET A C 1
ATOM 1478 O O . MET A 1 191 ? -5.575 10.127 8.685 1.00 98.12 191 MET A O 1
ATOM 1482 N N . VAL A 1 192 ? -4.624 10.614 6.707 1.00 98.19 192 VAL A N 1
ATOM 1483 C CA . VAL A 1 192 ? -3.258 10.220 7.051 1.00 98.19 192 VAL A CA 1
ATOM 1484 C C . VAL A 1 192 ? -2.318 11.333 6.627 1.00 98.19 192 VAL A C 1
ATOM 1486 O O . VAL A 1 192 ? -2.430 11.833 5.511 1.00 98.19 192 VAL A O 1
ATOM 1489 N N . VAL A 1 193 ? -1.379 11.684 7.500 1.00 98.38 193 VAL A N 1
ATOM 1490 C CA . VAL A 1 193 ? -0.226 12.528 7.169 1.00 98.38 193 VAL A CA 1
ATOM 1491 C C . VAL A 1 193 ? 1.017 11.793 7.638 1.00 98.38 193 VAL A C 1
ATOM 1493 O O . VAL A 1 193 ? 1.102 11.424 8.807 1.00 98.38 193 VAL A O 1
ATOM 1496 N N . ALA A 1 194 ? 1.965 11.549 6.741 1.00 98.31 194 ALA A N 1
ATOM 1497 C CA . ALA A 1 194 ? 3.165 10.776 7.034 1.00 98.31 194 ALA A CA 1
ATOM 1498 C C . ALA A 1 194 ? 4.404 11.394 6.392 1.00 98.31 194 ALA A C 1
ATOM 1500 O O . ALA A 1 194 ? 4.311 12.086 5.379 1.00 98.31 194 ALA A O 1
ATOM 1501 N N . LYS A 1 195 ? 5.562 11.107 6.978 1.00 98.38 195 LYS A N 1
ATOM 1502 C CA . LYS A 1 195 ? 6.875 11.457 6.449 1.00 98.38 195 LYS A CA 1
ATOM 1503 C C . LYS A 1 195 ? 7.585 10.192 5.981 1.00 98.38 195 LYS A C 1
ATOM 1505 O O . LYS A 1 195 ? 7.531 9.170 6.673 1.00 98.38 195 LYS A O 1
ATOM 1510 N N . TYR A 1 196 ? 8.239 10.260 4.828 1.00 97.81 196 TYR A N 1
ATOM 1511 C CA . TYR A 1 196 ? 9.143 9.210 4.368 1.00 97.81 196 TYR A CA 1
ATOM 1512 C C . TYR A 1 196 ? 10.416 9.241 5.219 1.00 97.81 196 TYR A C 1
ATOM 1514 O O . TYR A 1 196 ? 11.108 10.257 5.285 1.00 97.81 196 TYR A O 1
ATOM 1522 N N . LEU A 1 197 ? 10.679 8.142 5.918 1.00 97.62 197 LEU A N 1
ATOM 1523 C CA . LEU A 1 197 ? 11.896 7.930 6.702 1.00 97.62 197 LEU A CA 1
ATOM 1524 C C . LEU A 1 197 ? 13.002 7.284 5.866 1.00 97.62 197 LEU A C 1
ATOM 1526 O O . LEU A 1 197 ? 14.167 7.434 6.194 1.00 97.62 197 LEU A O 1
ATOM 1530 N N . GLU A 1 198 ? 12.613 6.531 4.842 1.00 96.94 198 GLU A N 1
ATOM 1531 C CA . GLU A 1 198 ? 13.487 5.888 3.865 1.00 96.94 198 GLU A CA 1
ATOM 1532 C C . GLU A 1 198 ? 12.656 5.720 2.594 1.00 96.94 198 GLU A C 1
ATOM 1534 O O . GLU A 1 198 ? 11.507 5.272 2.678 1.00 96.94 198 GLU A O 1
ATOM 1539 N N . ASP A 1 199 ? 13.194 6.155 1.462 1.00 95.06 199 ASP A N 1
ATOM 1540 C CA . ASP A 1 199 ? 12.626 5.997 0.123 1.00 95.06 199 ASP A CA 1
ATOM 1541 C C . ASP A 1 199 ? 13.707 6.392 -0.895 1.00 95.06 199 ASP A C 1
ATOM 1543 O O . ASP A 1 199 ? 14.357 7.414 -0.663 1.00 95.06 199 ASP A O 1
ATOM 1547 N N . PRO A 1 200 ? 13.881 5.672 -2.017 1.00 90.50 200 PRO A N 1
ATOM 1548 C CA . PRO A 1 200 ? 14.916 5.988 -3.007 1.00 90.50 200 PRO A CA 1
ATOM 1549 C C . PRO A 1 200 ? 14.848 7.408 -3.577 1.00 90.50 200 PRO A C 1
ATOM 1551 O O . PRO A 1 200 ? 15.864 7.956 -3.989 1.00 90.50 200 PRO A O 1
ATOM 1554 N N . SER A 1 201 ? 13.654 8.005 -3.613 1.00 90.56 201 SER A N 1
ATOM 1555 C CA . SER A 1 201 ? 13.403 9.293 -4.275 1.00 90.56 201 SER A CA 1
ATOM 1556 C C . SER A 1 201 ? 12.744 10.341 -3.374 1.00 90.56 201 SER A C 1
ATOM 1558 O O . SER A 1 201 ? 12.756 11.535 -3.677 1.00 90.56 201 SER A O 1
ATOM 1560 N N . LYS A 1 202 ? 12.121 9.915 -2.269 1.00 93.12 202 LYS A N 1
ATOM 1561 C CA . LYS A 1 202 ? 11.243 10.763 -1.444 1.00 93.12 202 LYS A CA 1
ATOM 1562 C C . LYS A 1 202 ? 11.680 10.875 0.004 1.00 93.12 202 LYS A C 1
ATOM 1564 O O . LYS A 1 202 ? 10.887 11.338 0.826 1.00 93.12 202 LYS A O 1
ATOM 1569 N N . GLU A 1 203 ? 12.901 10.475 0.347 1.00 95.50 203 GLU A N 1
ATOM 1570 C CA . GLU A 1 203 ? 13.380 10.557 1.725 1.00 95.50 203 GLU A CA 1
ATOM 1571 C C . GLU A 1 203 ? 13.179 11.969 2.304 1.00 95.50 203 GLU A C 1
ATOM 1573 O O . GLU A 1 203 ? 13.457 12.992 1.679 1.00 95.50 203 GLU A O 1
ATOM 1578 N N . GLY A 1 204 ? 12.597 12.036 3.502 1.00 96.56 204 GLY A N 1
ATOM 1579 C CA . GLY A 1 204 ? 12.307 13.294 4.180 1.00 96.56 204 GLY A CA 1
ATOM 1580 C C . GLY A 1 204 ? 11.052 14.036 3.702 1.00 96.56 204 GLY A C 1
ATOM 1581 O O . GLY A 1 204 ? 10.611 14.950 4.405 1.00 96.56 204 GLY A O 1
ATOM 1582 N N . GLN A 1 205 ? 10.437 13.650 2.580 1.00 97.12 205 GLN A N 1
ATOM 1583 C CA . GLN A 1 205 ? 9.227 14.298 2.070 1.00 97.12 205 GLN A CA 1
ATOM 1584 C C . GLN A 1 205 ? 7.983 13.947 2.899 1.00 97.12 205 GLN A C 1
ATOM 1586 O O . GLN A 1 205 ? 7.919 12.930 3.596 1.00 97.12 205 GLN A O 1
ATOM 1591 N N . TRP A 1 206 ? 6.962 14.798 2.800 1.00 97.69 206 TRP A N 1
ATOM 1592 C CA . TRP A 1 206 ? 5.659 14.595 3.431 1.00 97.69 206 TRP A CA 1
ATOM 1593 C C . TRP A 1 206 ? 4.628 14.098 2.422 1.00 97.69 206 TRP A C 1
ATOM 1595 O O . TRP A 1 206 ? 4.601 14.526 1.272 1.00 97.69 206 TRP A O 1
ATOM 1605 N N . THR A 1 207 ? 3.729 13.232 2.876 1.00 96.62 207 THR A N 1
ATOM 1606 C CA . THR A 1 207 ? 2.572 12.762 2.115 1.00 96.62 207 THR A CA 1
ATOM 1607 C C . THR A 1 207 ? 1.308 12.894 2.948 1.00 96.62 207 THR A C 1
ATOM 1609 O O . THR A 1 207 ? 1.319 12.667 4.159 1.00 96.62 207 THR A O 1
ATOM 1612 N N . ALA A 1 208 ? 0.199 13.208 2.286 1.00 97.12 208 ALA A N 1
ATOM 1613 C CA . ALA A 1 208 ? -1.122 13.223 2.892 1.00 97.12 208 ALA A CA 1
ATOM 1614 C C . ALA A 1 208 ? -2.100 12.422 2.032 1.00 97.12 208 ALA A C 1
ATOM 1616 O O . ALA A 1 208 ? -2.045 12.471 0.805 1.00 97.12 208 ALA A O 1
ATOM 1617 N N . ALA A 1 209 ? -2.991 11.677 2.678 1.00 95.44 209 ALA A N 1
ATOM 1618 C CA . ALA A 1 209 ? -4.041 10.923 2.011 1.00 95.44 209 ALA A CA 1
ATOM 1619 C C . ALA A 1 209 ? -5.357 11.069 2.771 1.00 95.44 209 ALA A C 1
ATOM 1621 O O . ALA A 1 209 ? -5.382 11.132 4.002 1.00 95.44 209 ALA A O 1
ATOM 1622 N N . MET A 1 210 ? -6.455 11.093 2.023 1.00 96.25 210 MET A N 1
ATOM 1623 C CA . MET A 1 210 ? -7.803 11.151 2.565 1.00 96.25 210 MET A CA 1
ATOM 1624 C C . MET A 1 210 ? -8.677 10.122 1.858 1.00 96.25 210 MET A C 1
ATOM 1626 O O . MET A 1 210 ? -8.608 9.971 0.642 1.00 96.25 210 MET A O 1
ATOM 1630 N N . ALA A 1 211 ? -9.511 9.427 2.624 1.00 93.31 211 ALA A N 1
ATOM 1631 C CA . ALA A 1 211 ? -10.468 8.465 2.103 1.00 93.31 211 ALA A CA 1
ATOM 1632 C C . ALA A 1 211 ? -11.835 8.674 2.751 1.00 93.31 211 ALA A C 1
ATOM 1634 O O . ALA A 1 211 ? -11.937 8.891 3.961 1.00 93.31 211 ALA A O 1
ATOM 1635 N N . VAL A 1 212 ? -12.888 8.564 1.943 1.00 91.31 212 VAL A N 1
ATOM 1636 C CA . VAL A 1 212 ? -14.277 8.558 2.406 1.00 91.31 212 VAL A CA 1
ATOM 1637 C C . VAL A 1 212 ? -14.861 7.182 2.127 1.00 91.31 212 VAL A C 1
ATOM 1639 O O . VAL A 1 212 ? -14.822 6.702 0.999 1.00 91.31 212 VAL A O 1
ATOM 1642 N N . GLY A 1 213 ? -15.388 6.542 3.163 1.00 86.00 213 GLY A N 1
ATOM 1643 C CA . GLY A 1 213 ? -16.073 5.259 3.077 1.00 86.00 213 GLY A CA 1
ATOM 1644 C C . GLY A 1 213 ? -17.518 5.368 3.544 1.00 86.00 213 GLY A C 1
ATOM 1645 O O . GLY A 1 213 ? -17.867 6.234 4.344 1.00 86.00 213 GLY A O 1
ATOM 1646 N N . PHE A 1 214 ? -18.360 4.465 3.067 1.00 84.56 214 PHE A N 1
ATOM 1647 C CA . PHE A 1 214 ? -19.745 4.313 3.501 1.00 84.56 214 PHE A CA 1
ATOM 1648 C C . PHE A 1 214 ? -20.113 2.830 3.447 1.00 84.56 214 PHE A C 1
ATOM 1650 O O . PHE A 1 214 ? -19.517 2.062 2.693 1.00 84.56 214 PHE A O 1
ATOM 1657 N N . ARG A 1 215 ? -21.079 2.410 4.265 1.00 70.81 215 ARG A N 1
ATOM 1658 C CA . ARG A 1 215 ? -21.627 1.049 4.198 1.00 70.81 215 ARG A CA 1
ATOM 1659 C C . ARG A 1 215 ? -22.981 1.094 3.512 1.00 70.81 215 ARG A C 1
ATOM 1661 O O . ARG A 1 215 ? -23.929 1.621 4.087 1.00 70.81 215 ARG A O 1
ATOM 1668 N N . THR A 1 216 ? -23.083 0.519 2.321 1.00 61.31 216 THR A N 1
ATOM 1669 C CA . THR A 1 216 ? -24.378 0.164 1.733 1.00 61.31 216 THR A CA 1
ATOM 1670 C C . THR A 1 216 ? -24.916 -1.059 2.476 1.00 61.31 216 THR A C 1
ATOM 1672 O O . THR A 1 216 ? -24.167 -2.008 2.710 1.00 61.31 216 THR A O 1
ATOM 1675 N N . ARG A 1 217 ? -26.165 -0.980 2.948 1.00 51.97 217 ARG A N 1
ATOM 1676 C CA . ARG A 1 217 ? -26.880 -2.145 3.487 1.00 51.97 217 ARG A CA 1
ATOM 1677 C C . ARG A 1 217 ? -27.251 -3.093 2.362 1.00 51.97 217 ARG A C 1
ATOM 1679 O O . ARG A 1 217 ? -27.534 -2.566 1.264 1.00 51.97 217 ARG A O 1
#

Sequence (217 aa):
MRDAHIATGIANALTPAQARVGGWVEVSPLSILDIRAGVDPSAYFGTFNALQSFERYDEPFDKDDRDARGGAKAGRGARTYVAPTLKLKAGPVLAAATSEFEWWRSNAKGVMFYEPTRDTLLKSDGDRLVTSTSVLMYQTQMRSGTLSAGLIYNFMNVFDAPENRIRKLGVIGVREFAGRRLHLPNARLTMVVAKYLEDPSKEGQWTAAMAVGFRTR

Mean predicted aligned error: 5.51 Å

Foldseek 3Di:
DDAWDKDKDWDWDDDPFKTKIKIKIWTDNDPFKIKMKMKIKMKTALPLLFFPADADQPDDDDSVSSVVVRPRDIWMKMKIWMKMKGWDDDPQKIKMKIKIKIKMAIPRPHQWTQDPVLRGIAGRHMWIKMKMKIWIWGWDADPFGIKIKGKMWIWMATPVRNLQIWIKIWMKIKDWGDAADPNFGGKIKIKIKIAICHGNHRHGHIDIDIDIDGDDD

Nearest PDB structures (foldseek):
  5fr8-assembly2_B  TM=4.022E-01  e=5.215E-01  Acinetobacter baumannii
  3slo-assembly1_A  TM=4.874E-01  e=2.318E+00  Escherichia coli O157:H7
  8us4-assembly1_A  TM=4.727E-01  e=9.327E+00  Pseudomonas aeruginosa PAO1
  4c00-assembly1_A  TM=3.712E-01  e=9.802E+00  Escherichia coli

Solvent-accessible surface area (backbone atoms only — not comparable to full-atom values): 10924 Å² total; per-residue (Å²): 129,62,71,66,47,76,50,72,52,76,50,74,48,80,53,88,34,32,44,34,48,28,46,38,43,33,39,22,83,40,70,40,36,37,41,33,38,38,43,33,46,30,40,34,61,19,37,95,52,21,45,22,62,39,87,58,82,88,56,81,71,43,72,68,51,39,65,72,66,49,82,33,36,63,40,41,35,37,37,38,38,43,32,48,32,44,48,48,73,61,90,49,38,38,38,37,40,36,42,38,41,36,41,36,36,36,68,47,90,38,60,19,26,40,40,80,91,77,69,44,76,38,39,12,89,55,32,49,34,40,41,34,44,37,38,44,31,46,48,46,85,50,100,61,27,38,42,32,40,37,42,34,40,39,41,34,38,35,74,92,34,70,78,61,27,35,31,34,47,30,42,37,39,37,41,38,39,55,58,69,54,93,89,34,44,47,35,31,44,37,40,38,43,32,34,26,76,37,34,83,79,46,54,74,39,76,50,74,50,74,50,80,48,65,59,83,130